Protein AF-A0AAN7P7K4-F1 (afdb_monomer_lite)

Organism: NCBI:txid1421715

Foldseek 3Di:
DDDPPDPPPPPDDPPPPPPDDPVVVVVVVVVVVVVVVVVVLLLVLLLVLLVVVQDDVVLSVLNVLQVVLVVVVVVDPDPDPPDPNSPNDDDDPVSVVSSVVSSVVSVVVVVVVVQVVCVVVVVDPPPPDPDVVVVVVVVVVVVVVVVVVVVVVVVVVVVVVVVVVVCCVPPVVVVVVVVVVVVVVVVVVVVVVVVVVVVVVVVVVVVVVVVVVVVVVVVVVVVVVVVVVVVVVVVVVVVVVVVVVVVVVVVVVVVVVVVVVVVVVVVVVVVVVVVVVVVVVD

pLDDT: mean 75.99, std 16.5, range [29.09, 96.62]

Structure (mmCIF, N/CA/C/O backbone):
data_AF-A0AAN7P7K4-F1
#
_entry.id   AF-A0AAN7P7K4-F1
#
loop_
_atom_site.group_PDB
_atom_site.id
_atom_site.type_symbol
_atom_site.label_atom_id
_atom_site.label_alt_id
_atom_site.label_comp_id
_atom_site.label_asym_id
_atom_site.label_entity_id
_atom_site.label_seq_id
_atom_site.pdbx_PDB_ins_code
_atom_site.Cartn_x
_atom_site.Cartn_y
_atom_site.Cartn_z
_atom_site.occupancy
_atom_site.B_iso_or_equiv
_atom_site.auth_seq_id
_atom_site.auth_comp_id
_atom_site.auth_asym_id
_atom_site.auth_atom_id
_atom_site.pdbx_PDB_model_num
ATOM 1 N N . MET A 1 1 ? -50.418 -30.693 51.106 1.00 35.28 1 MET A N 1
ATOM 2 C CA . MET A 1 1 ? -51.091 -30.986 49.823 1.00 35.28 1 MET A CA 1
ATOM 3 C C . MET A 1 1 ? -52.379 -30.186 49.782 1.00 35.28 1 MET A C 1
ATOM 5 O O . MET A 1 1 ? -53.359 -30.605 50.380 1.00 35.28 1 MET A O 1
ATOM 9 N N . ALA A 1 2 ? -52.340 -29.002 49.171 1.00 29.09 2 ALA A N 1
ATOM 10 C CA . ALA A 1 2 ? -53.512 -28.159 48.973 1.00 29.09 2 ALA A CA 1
ATOM 11 C C . ALA A 1 2 ? -53.952 -28.267 47.508 1.00 29.09 2 ALA A C 1
ATOM 13 O O . ALA A 1 2 ? -53.127 -28.284 46.597 1.00 29.09 2 ALA A O 1
ATOM 14 N N . SER A 1 3 ? -55.255 -28.447 47.346 1.00 29.58 3 SER A N 1
ATOM 15 C CA . SER A 1 3 ? -55.970 -28.844 46.141 1.00 29.58 3 SER A CA 1
ATOM 16 C C . SER A 1 3 ? -55.819 -27.839 44.996 1.00 29.58 3 SER A C 1
ATOM 18 O O . SER A 1 3 ? -56.177 -26.675 45.139 1.00 29.58 3 SER A O 1
ATOM 20 N N . LEU A 1 4 ? -55.382 -28.334 43.834 1.00 37.31 4 LEU A N 1
ATOM 21 C CA . LEU A 1 4 ? -55.582 -27.730 42.512 1.00 37.31 4 LEU A CA 1
ATOM 22 C C . LEU A 1 4 ? -57.089 -27.585 42.244 1.00 37.31 4 LEU A C 1
ATOM 24 O O . LEU A 1 4 ? -57.708 -28.506 41.717 1.00 37.31 4 LEU A O 1
ATOM 28 N N . LYS A 1 5 ? -57.706 -26.474 42.648 1.00 38.09 5 LYS A N 1
ATOM 29 C CA . LYS A 1 5 ? -59.073 -26.114 42.242 1.00 38.09 5 LYS A CA 1
ATOM 30 C C . LYS A 1 5 ? -59.220 -24.599 42.143 1.00 38.09 5 LYS A C 1
ATOM 32 O O . LYS A 1 5 ? -59.620 -23.976 43.116 1.00 38.09 5 LYS A O 1
ATOM 37 N N . SER A 1 6 ? -58.887 -24.072 40.964 1.00 39.06 6 SER A N 1
ATOM 38 C CA . SER A 1 6 ? -59.568 -22.960 40.270 1.00 39.06 6 SER A CA 1
ATOM 39 C C . SER A 1 6 ? -58.664 -22.414 39.156 1.00 39.06 6 SER A C 1
ATOM 41 O O . SER A 1 6 ? -58.162 -21.298 39.208 1.00 39.06 6 SER A O 1
ATOM 43 N N . LEU A 1 7 ? -58.430 -23.232 38.126 1.00 35.28 7 LEU A N 1
ATOM 44 C CA . LEU A 1 7 ? -57.797 -22.792 36.874 1.00 35.28 7 LEU A CA 1
ATOM 45 C C . LEU A 1 7 ? -58.831 -22.260 35.858 1.00 35.28 7 LEU A C 1
ATOM 47 O O . LEU A 1 7 ? -58.468 -21.952 34.730 1.00 35.28 7 LEU A O 1
ATOM 51 N N . ASP A 1 8 ? -60.095 -22.113 36.270 1.00 35.62 8 ASP A N 1
ATOM 52 C CA . ASP A 1 8 ? -61.231 -21.868 35.369 1.00 35.62 8 ASP A CA 1
ATOM 53 C C . ASP A 1 8 ? -61.709 -20.404 35.306 1.00 35.62 8 ASP A C 1
ATOM 55 O O . ASP A 1 8 ? -62.688 -20.122 34.630 1.00 35.62 8 ASP A O 1
ATOM 59 N N . ASN A 1 9 ? -61.006 -19.446 35.925 1.00 39.84 9 ASN A N 1
ATOM 60 C CA . ASN A 1 9 ? -61.327 -18.010 35.802 1.00 39.84 9 ASN A CA 1
ATOM 61 C C . ASN A 1 9 ? -60.292 -17.261 34.949 1.00 39.84 9 ASN A C 1
ATOM 63 O O . ASN A 1 9 ? -59.737 -16.244 35.358 1.00 39.84 9 ASN A O 1
ATOM 67 N N . LEU A 1 10 ? -60.015 -17.789 33.755 1.00 37.38 10 LEU A N 1
ATOM 68 C CA . LEU A 1 10 ? -59.116 -17.188 32.764 1.00 37.38 10 LEU A CA 1
ATOM 69 C C . LEU A 1 10 ? -59.901 -16.532 31.613 1.00 37.38 10 LEU A C 1
ATOM 71 O O . LEU A 1 10 ? -59.496 -16.592 30.459 1.00 37.38 10 LEU A O 1
ATOM 75 N N . GLU A 1 11 ? -61.022 -15.879 31.920 1.00 43.75 11 GLU A N 1
ATOM 76 C CA . GLU A 1 11 ? -61.762 -15.045 30.966 1.00 43.75 11 GLU A CA 1
ATOM 77 C C . GLU A 1 11 ? -61.641 -13.565 31.338 1.00 43.75 11 GLU A C 1
ATOM 79 O O . GLU A 1 11 ? -62.564 -12.966 31.872 1.00 43.75 11 GLU A O 1
ATOM 84 N N . SER A 1 12 ? -60.467 -12.989 31.057 1.00 43.28 12 SER A N 1
ATOM 85 C CA . SER A 1 12 ? -60.303 -11.612 30.552 1.00 43.28 12 SER A CA 1
ATOM 86 C C . SER A 1 12 ? -58.813 -11.267 30.397 1.00 43.28 12 SER A C 1
ATOM 88 O O . SER A 1 12 ? -58.315 -10.321 31.007 1.00 43.28 12 SER A O 1
ATOM 90 N N . PHE A 1 13 ? -58.062 -12.029 29.601 1.00 41.75 13 PHE A N 1
ATOM 91 C CA . PHE A 1 13 ? -56.787 -11.519 29.091 1.00 41.75 13 PHE A CA 1
ATOM 92 C C . PHE A 1 13 ? -57.077 -10.734 27.812 1.00 41.75 13 PHE A C 1
ATOM 94 O O . PHE A 1 13 ? -57.690 -11.262 26.883 1.00 41.75 13 PHE A O 1
ATOM 101 N N . SER A 1 14 ? -56.709 -9.449 27.790 1.00 48.28 14 SER A N 1
ATOM 102 C CA . SER A 1 14 ? -56.874 -8.615 26.601 1.00 48.28 14 SER A CA 1
ATOM 103 C C . SER A 1 14 ? -56.066 -9.203 25.430 1.00 48.28 14 SER A C 1
ATOM 105 O O . SER A 1 14 ? -54.997 -9.779 25.655 1.00 48.28 14 SER A O 1
ATOM 107 N N . PRO A 1 15 ? -56.534 -9.070 24.174 1.00 46.22 15 PRO A N 1
ATOM 108 C CA . PRO A 1 15 ? -55.899 -9.715 23.017 1.00 46.22 15 PRO A CA 1
ATOM 109 C C . PRO A 1 15 ? -54.480 -9.208 22.700 1.00 46.22 15 PRO A C 1
ATOM 111 O O . PRO A 1 15 ? -53.805 -9.787 21.853 1.00 46.22 15 PRO A O 1
ATOM 114 N N . ASP A 1 16 ? -54.015 -8.155 23.376 1.00 54.84 16 ASP A N 1
ATOM 115 C CA . ASP A 1 16 ? -52.753 -7.467 23.081 1.00 54.84 16 ASP A CA 1
ATOM 116 C C . ASP A 1 16 ? -51.509 -8.120 23.721 1.00 54.84 16 ASP A C 1
ATOM 118 O O . ASP A 1 16 ? -50.384 -7.735 23.412 1.00 54.84 16 ASP A O 1
ATOM 122 N N . LEU A 1 17 ? -51.666 -9.137 24.578 1.00 52.78 17 LEU A N 1
ATOM 123 C CA . LEU A 1 17 ? -50.548 -9.767 25.307 1.00 52.78 17 LEU A CA 1
ATOM 124 C C . LEU A 1 17 ? -49.791 -10.869 24.541 1.00 52.78 17 LEU A C 1
ATOM 126 O O . LEU A 1 17 ? -48.768 -11.349 25.023 1.00 52.78 17 LEU A O 1
ATOM 130 N N . LEU A 1 18 ? -50.247 -11.272 23.351 1.00 53.59 18 LEU A N 1
ATOM 131 C CA . LEU A 1 18 ? -49.620 -12.348 22.560 1.00 53.59 18 LEU A CA 1
ATOM 132 C C . LEU A 1 18 ? -48.374 -11.915 21.760 1.00 53.59 18 LEU A C 1
ATOM 134 O O . LEU A 1 18 ? -47.725 -12.766 21.154 1.00 53.59 18 LEU A O 1
ATOM 138 N N . GLY A 1 19 ? -48.037 -10.619 21.751 1.00 57.62 19 GLY A N 1
ATOM 139 C CA . GLY A 1 19 ? -46.876 -10.061 21.040 1.00 57.62 19 GLY A CA 1
ATOM 140 C C . GLY A 1 19 ? -45.757 -9.517 21.935 1.00 57.62 19 GLY A C 1
ATOM 141 O O . GLY A 1 19 ? -44.767 -9.011 21.411 1.00 57.62 19 GLY A O 1
ATOM 142 N N . MET A 1 20 ? -45.906 -9.592 23.260 1.00 61.69 20 MET A N 1
ATOM 143 C CA . MET A 1 20 ? -44.921 -9.069 24.208 1.00 61.69 20 MET A CA 1
ATOM 144 C C . MET A 1 20 ? -43.791 -10.084 24.462 1.00 61.69 20 MET A C 1
ATOM 146 O O . MET A 1 20 ? -44.067 -11.282 24.590 1.00 61.69 20 MET A O 1
ATOM 150 N N . PRO A 1 21 ? -42.523 -9.644 24.552 1.00 72.62 21 PRO A N 1
ATOM 151 C CA . PRO A 1 21 ? -41.414 -10.504 24.952 1.00 72.62 21 PRO A CA 1
ATOM 152 C C . PRO A 1 21 ? -41.665 -11.125 26.337 1.00 72.62 21 PRO A C 1
ATOM 154 O O . PRO A 1 21 ? -42.293 -10.527 27.213 1.00 72.62 21 PRO A O 1
ATOM 157 N N . ILE A 1 22 ? -41.180 -12.355 26.531 1.00 70.69 22 ILE A N 1
ATOM 158 C CA . ILE A 1 22 ? -41.448 -13.192 27.716 1.00 70.69 22 ILE A CA 1
ATOM 159 C C . ILE A 1 22 ? -41.040 -12.472 29.014 1.00 70.69 22 ILE A C 1
ATOM 161 O O . ILE A 1 22 ? -41.698 -12.620 30.044 1.00 70.69 22 ILE A O 1
ATOM 165 N N . GLU A 1 23 ? -39.990 -11.656 28.961 1.00 69.81 23 GLU A N 1
ATOM 166 C CA . GLU A 1 23 ? -39.501 -10.841 30.069 1.00 69.81 23 GLU A CA 1
ATOM 167 C C . GLU A 1 23 ? -40.537 -9.809 30.553 1.00 69.81 23 GLU A C 1
ATOM 169 O O . GLU A 1 23 ? -40.759 -9.697 31.760 1.00 69.81 23 GLU A O 1
ATOM 174 N N . GLU A 1 24 ? -41.235 -9.123 29.643 1.00 72.19 24 GLU A N 1
ATOM 175 C CA . GLU A 1 24 ? -42.281 -8.147 29.991 1.00 72.19 24 GLU A CA 1
ATOM 176 C C . GLU A 1 24 ? -43.518 -8.837 30.584 1.00 72.19 24 GLU A C 1
ATOM 178 O O . GLU A 1 24 ? -44.132 -8.336 31.529 1.00 72.19 24 GLU A O 1
ATOM 183 N N . LEU A 1 25 ? -43.856 -10.035 30.095 1.00 74.38 25 LEU A N 1
ATOM 184 C CA . LEU A 1 25 ? -44.943 -10.845 30.649 1.00 74.38 25 LEU A CA 1
ATOM 185 C C . LEU A 1 25 ? -44.634 -11.298 32.087 1.00 74.38 25 LEU A C 1
ATOM 187 O O . LEU A 1 25 ? -45.510 -11.274 32.954 1.00 74.38 25 LEU A O 1
ATOM 191 N N . ILE A 1 26 ? -43.381 -11.673 32.369 1.00 72.81 26 ILE A N 1
ATOM 192 C CA . ILE A 1 26 ? -42.931 -12.035 33.722 1.00 72.81 26 ILE A CA 1
ATOM 193 C C . ILE A 1 26 ? -43.022 -10.831 34.667 1.00 72.81 26 ILE A C 1
ATOM 195 O O . ILE A 1 26 ? -43.438 -10.994 35.819 1.00 72.81 26 ILE A O 1
ATOM 199 N N . GLU A 1 27 ? -42.646 -9.633 34.218 1.00 75.62 27 GLU A N 1
ATOM 200 C CA . GLU A 1 27 ? -42.791 -8.414 35.020 1.00 75.62 27 GLU A CA 1
ATOM 201 C C . GLU A 1 27 ? -44.257 -8.086 35.311 1.00 75.62 27 GLU A C 1
ATOM 203 O O . GLU A 1 27 ? -44.600 -7.780 36.457 1.00 75.62 27 GLU A O 1
ATOM 208 N N . LEU A 1 28 ? -45.139 -8.241 34.323 1.00 79.69 28 LEU A N 1
ATOM 209 C CA . LEU A 1 28 ? -46.570 -7.994 34.480 1.00 79.69 28 LEU A CA 1
ATOM 210 C C . LEU A 1 28 ? -47.213 -8.992 35.458 1.00 79.69 28 LEU A C 1
ATOM 212 O O . LEU A 1 28 ? -47.957 -8.588 36.351 1.00 79.69 28 LEU A O 1
ATOM 216 N N . ILE A 1 29 ? -46.839 -10.275 35.389 1.00 78.94 29 ILE A N 1
ATOM 217 C CA . ILE A 1 29 ? -47.276 -11.301 36.352 1.00 78.94 29 ILE A CA 1
ATOM 218 C C . ILE A 1 29 ? -46.768 -10.991 37.767 1.00 78.94 29 ILE A C 1
ATOM 220 O O . ILE A 1 29 ? -47.509 -11.149 38.740 1.00 78.94 29 ILE A O 1
ATOM 224 N N . LYS A 1 30 ? -45.516 -10.537 37.921 1.00 77.31 30 LYS A N 1
ATOM 225 C CA . LYS A 1 30 ? -44.981 -10.122 39.231 1.00 77.31 30 LYS A CA 1
ATOM 226 C C . LYS A 1 30 ? -45.751 -8.931 39.796 1.00 77.31 30 LYS A C 1
ATOM 228 O O . LYS A 1 30 ? -46.031 -8.907 40.994 1.00 77.31 30 LYS A O 1
ATOM 233 N N . LEU A 1 31 ? -46.093 -7.966 38.946 1.00 80.81 31 LEU A N 1
ATOM 234 C CA . LEU A 1 31 ? -46.841 -6.776 39.326 1.00 80.81 31 LEU A CA 1
ATOM 235 C C . LEU A 1 31 ? -48.276 -7.126 39.745 1.00 80.81 31 LEU A C 1
ATOM 237 O O . LEU A 1 31 ? -48.717 -6.682 40.803 1.00 80.81 31 LEU A O 1
ATOM 241 N N . GLU A 1 32 ? -48.974 -7.972 38.986 1.00 75.44 32 GLU A N 1
ATOM 242 C CA . GLU A 1 32 ? -50.316 -8.448 39.349 1.00 75.44 32 GLU A CA 1
ATOM 243 C C . GLU A 1 32 ? -50.306 -9.295 40.623 1.00 75.44 32 GLU A C 1
ATOM 245 O O . GLU A 1 32 ? -51.130 -9.094 41.513 1.00 75.44 32 GLU A O 1
ATOM 250 N N . ARG A 1 33 ? -49.309 -10.169 40.798 1.00 77.31 33 ARG A N 1
ATOM 251 C CA . ARG A 1 33 ? -49.144 -10.923 42.048 1.00 77.31 33 ARG A CA 1
ATOM 252 C C . ARG A 1 33 ? -48.907 -10.001 43.246 1.00 77.31 33 ARG A C 1
ATOM 254 O O . ARG A 1 33 ? -49.417 -10.267 44.332 1.00 77.31 33 ARG A O 1
ATOM 261 N N . LYS A 1 34 ? -48.147 -8.918 43.062 1.00 77.06 34 LYS A N 1
ATOM 262 C CA . LYS A 1 34 ? -47.923 -7.912 44.106 1.00 77.06 34 LYS A CA 1
ATOM 263 C C . LYS A 1 34 ? -49.224 -7.190 44.464 1.00 77.06 34 LYS A C 1
ATOM 265 O O . LYS A 1 34 ? -49.550 -7.127 45.644 1.00 77.06 34 LYS A O 1
ATOM 270 N N . LYS A 1 35 ? -49.985 -6.725 43.467 1.00 75.94 35 LYS A N 1
ATOM 271 C CA . LYS A 1 35 ? -51.300 -6.103 43.687 1.00 75.94 35 LYS A CA 1
ATOM 272 C C . LYS A 1 35 ? -52.255 -7.047 44.411 1.00 75.94 35 LYS A C 1
ATOM 274 O O . LYS A 1 35 ? -52.873 -6.646 45.387 1.00 75.94 35 LYS A O 1
ATOM 279 N N . TYR A 1 36 ? -52.344 -8.304 43.975 1.00 77.69 36 TYR A N 1
ATOM 280 C CA . TYR A 1 36 ? -53.183 -9.313 44.621 1.00 77.69 36 TYR A CA 1
ATOM 281 C C . TYR A 1 36 ? -52.831 -9.466 46.104 1.00 77.69 36 TYR A C 1
ATOM 283 O O . TYR A 1 36 ? -53.718 -9.395 46.949 1.00 77.69 36 TYR A O 1
ATOM 291 N N . ASN A 1 37 ? -51.539 -9.581 46.425 1.00 74.69 37 ASN A N 1
ATOM 292 C CA . ASN A 1 37 ? -51.079 -9.673 47.809 1.00 74.69 37 ASN A CA 1
ATOM 293 C C . ASN A 1 37 ? -51.431 -8.417 48.631 1.00 74.69 37 ASN A C 1
ATOM 295 O O . ASN A 1 37 ? -51.845 -8.527 49.784 1.00 74.69 37 ASN A O 1
ATOM 299 N N . GLU A 1 38 ? -51.286 -7.221 48.053 1.00 77.25 38 GLU A N 1
ATOM 300 C CA . GLU A 1 38 ? -51.682 -5.963 48.702 1.00 77.25 38 GLU A CA 1
ATOM 301 C C . GLU A 1 38 ? -53.190 -5.941 48.994 1.00 77.25 38 GLU A C 1
ATOM 303 O O . GLU A 1 38 ? -53.598 -5.627 50.113 1.00 77.25 38 GLU A O 1
ATOM 308 N N . TYR A 1 39 ? -54.021 -6.349 48.033 1.00 78.25 39 TYR A N 1
ATOM 309 C CA . TYR A 1 39 ? -55.469 -6.437 48.219 1.00 78.25 39 TYR A CA 1
ATOM 310 C C . TYR A 1 39 ? -55.875 -7.489 49.251 1.00 78.25 39 TYR A C 1
ATOM 312 O O . TYR A 1 39 ? -56.788 -7.228 50.032 1.00 78.25 39 TYR A O 1
ATOM 320 N N . THR A 1 40 ? -55.200 -8.642 49.311 1.00 79.00 40 THR A N 1
ATOM 321 C CA . THR A 1 40 ? -55.479 -9.657 50.339 1.00 79.00 40 THR A CA 1
ATOM 322 C C . THR A 1 40 ? -55.141 -9.155 51.736 1.00 79.00 40 THR A C 1
ATOM 324 O O . THR A 1 40 ? -55.951 -9.319 52.638 1.00 79.00 40 THR A O 1
ATOM 327 N N . ILE A 1 41 ? -54.018 -8.447 51.909 1.00 77.00 41 ILE A N 1
ATOM 328 C CA . ILE A 1 41 ? -53.645 -7.862 53.207 1.00 77.00 41 ILE A CA 1
ATOM 329 C C . ILE A 1 41 ? -54.687 -6.829 53.649 1.00 77.00 41 ILE A C 1
ATOM 331 O O . ILE A 1 41 ? -55.075 -6.794 54.814 1.00 77.00 41 ILE A O 1
ATOM 335 N N . ILE A 1 42 ? -55.167 -5.998 52.720 1.00 78.12 42 ILE A N 1
ATOM 336 C CA . ILE A 1 42 ? -56.207 -5.003 53.006 1.00 78.12 42 ILE A CA 1
ATOM 337 C C . ILE A 1 42 ? -57.548 -5.684 53.323 1.00 78.12 42 ILE A C 1
ATOM 339 O O . ILE A 1 42 ? -58.236 -5.234 54.237 1.00 78.12 42 ILE A O 1
ATOM 343 N N . LYS A 1 43 ? -57.918 -6.759 52.609 1.00 78.75 43 LYS A N 1
ATOM 344 C CA . LYS A 1 43 ? -59.127 -7.555 52.889 1.00 78.75 43 LYS A CA 1
ATOM 345 C C . LYS A 1 43 ? -59.061 -8.164 54.289 1.00 78.75 43 LYS A C 1
ATOM 347 O O . LYS A 1 43 ? -59.998 -7.984 55.062 1.00 78.75 43 LYS A O 1
ATOM 352 N N . ASP A 1 44 ? -57.955 -8.817 54.627 1.00 77.69 44 ASP A N 1
ATOM 353 C CA . ASP A 1 44 ? -57.767 -9.458 55.929 1.00 77.69 44 ASP A CA 1
ATOM 354 C C . ASP A 1 44 ? -57.791 -8.418 57.059 1.00 77.69 44 ASP A C 1
ATOM 356 O O . ASP A 1 44 ? -58.518 -8.592 58.033 1.00 77.69 44 ASP A O 1
ATOM 360 N N . ALA A 1 45 ? -57.103 -7.282 56.887 1.00 76.75 45 ALA A N 1
ATOM 361 C CA . ALA A 1 45 ? -57.123 -6.173 57.844 1.00 76.75 45 ALA A CA 1
ATOM 362 C C . ALA A 1 45 ? -58.512 -5.518 57.986 1.00 76.75 45 ALA A C 1
ATOM 364 O O . ALA A 1 45 ? -58.883 -5.032 59.055 1.00 76.75 45 ALA A O 1
ATOM 365 N N . ALA A 1 46 ? -59.304 -5.473 56.912 1.00 75.69 46 ALA A N 1
ATOM 366 C CA . ALA A 1 46 ? -60.676 -4.985 56.977 1.00 75.69 46 ALA A CA 1
ATOM 367 C C . ALA A 1 46 ? -61.574 -5.957 57.758 1.00 75.69 46 ALA A C 1
ATOM 369 O O . ALA A 1 46 ? -62.370 -5.507 58.581 1.00 75.69 46 ALA A O 1
ATOM 370 N N . LEU A 1 47 ? -61.419 -7.270 57.557 1.00 77.25 47 LEU A N 1
ATOM 371 C CA . LEU A 1 47 ? -62.163 -8.299 58.289 1.00 77.25 47 LEU A CA 1
ATOM 372 C C . LEU A 1 47 ? -61.808 -8.297 59.784 1.00 77.25 47 LEU A C 1
ATOM 374 O O . LEU A 1 47 ? -62.714 -8.227 60.617 1.00 77.25 47 LEU A O 1
ATOM 378 N N . THR A 1 48 ? -60.522 -8.232 60.143 1.00 74.94 48 THR A N 1
ATOM 379 C CA . THR A 1 48 ? -60.079 -8.134 61.549 1.00 74.94 48 THR A CA 1
ATOM 380 C C . THR A 1 48 ? -60.600 -6.871 62.239 1.00 74.94 48 THR A C 1
ATOM 382 O O . THR A 1 48 ? -60.933 -6.904 63.427 1.00 74.94 48 THR A O 1
ATOM 385 N N . CYS A 1 49 ? -60.740 -5.755 61.513 1.00 73.44 49 CYS A N 1
ATOM 386 C CA . CYS A 1 49 ? -61.361 -4.534 62.035 1.00 73.44 49 CYS A CA 1
ATOM 387 C C . CYS A 1 49 ? -62.856 -4.709 62.352 1.00 73.44 49 CYS A C 1
ATOM 389 O O . CYS A 1 49 ? -63.347 -4.079 63.294 1.00 73.44 49 CYS A O 1
ATOM 391 N N . THR A 1 50 ? -63.576 -5.551 61.599 1.00 73.31 50 THR A N 1
ATOM 392 C CA . THR A 1 50 ? -64.991 -5.857 61.882 1.00 73.31 50 THR A CA 1
ATOM 393 C C . THR A 1 50 ? -65.165 -6.771 63.096 1.00 73.31 50 THR A C 1
ATOM 395 O O . THR A 1 50 ? -66.112 -6.583 63.856 1.00 73.31 50 THR A O 1
ATOM 398 N N . GLU A 1 51 ? -64.234 -7.701 63.329 1.00 71.69 51 GLU A N 1
ATOM 399 C CA . GLU A 1 51 ? -64.275 -8.658 64.447 1.00 71.69 51 GLU A CA 1
ATOM 400 C C . GLU A 1 51 ? -63.840 -8.031 65.784 1.00 71.69 51 GLU A C 1
ATOM 402 O O . GLU A 1 51 ? -64.424 -8.309 66.832 1.00 71.69 51 GLU A O 1
ATOM 407 N N . ASN A 1 52 ? -62.860 -7.120 65.763 1.00 65.56 52 ASN A N 1
ATOM 408 C CA . ASN A 1 52 ? -62.270 -6.520 66.968 1.00 65.56 52 ASN A CA 1
ATOM 409 C C . ASN A 1 52 ? -63.020 -5.285 67.515 1.00 65.56 52 ASN A C 1
ATOM 411 O O . ASN A 1 52 ? -62.511 -4.600 68.402 1.00 65.56 52 ASN A O 1
ATOM 415 N N . SER A 1 53 ? -64.236 -4.999 67.028 1.00 61.72 53 SER A N 1
ATOM 416 C CA . SER A 1 53 ? -65.100 -3.892 67.497 1.00 61.72 53 SER A CA 1
ATOM 417 C C . SER A 1 53 ? -64.502 -2.475 67.364 1.00 61.72 53 SER A C 1
ATOM 419 O O . SER A 1 53 ? -64.927 -1.553 68.058 1.00 61.72 53 SER A O 1
ATOM 421 N N . SER A 1 54 ? -63.529 -2.273 66.467 1.00 63.28 54 SER A N 1
ATOM 422 C CA . SER A 1 54 ? -62.850 -0.977 66.258 1.00 63.28 54 SER A CA 1
ATOM 423 C C . SER A 1 54 ? -63.691 0.049 65.479 1.00 63.28 54 SER A C 1
ATOM 425 O O . SER A 1 54 ? -63.345 1.229 65.427 1.00 63.28 54 SER A O 1
ATOM 427 N N . LEU A 1 55 ? -64.782 -0.395 64.852 1.00 69.94 55 LEU A N 1
ATOM 428 C CA . LEU A 1 55 ? -65.690 0.398 64.020 1.00 69.94 55 LEU A CA 1
ATOM 429 C C . LEU A 1 55 ? -67.105 0.386 64.615 1.00 69.94 55 LEU A C 1
ATOM 431 O O . LEU A 1 55 ? -67.459 -0.509 65.385 1.00 69.94 55 LEU A O 1
ATOM 435 N N . SER A 1 56 ? -67.931 1.379 64.263 1.00 73.44 56 SER A N 1
ATOM 436 C CA . SER A 1 56 ? -69.339 1.381 64.675 1.00 73.44 56 SER A CA 1
ATOM 437 C C . SER A 1 56 ? -70.063 0.151 64.099 1.00 73.44 56 SER A C 1
ATOM 439 O O . SER A 1 56 ? -69.769 -0.262 62.974 1.00 73.44 56 SER A O 1
ATOM 441 N N . PRO A 1 57 ? -71.028 -0.440 64.828 1.00 72.56 57 PRO A N 1
ATOM 442 C CA . PRO A 1 57 ? -71.688 -1.684 64.419 1.00 72.56 57 PRO A CA 1
ATOM 443 C C . PRO A 1 57 ? -72.394 -1.573 63.056 1.00 72.56 57 PRO A C 1
ATOM 445 O O . PRO A 1 57 ? -72.452 -2.544 62.306 1.00 72.56 57 PRO A O 1
ATOM 448 N N . GLU A 1 58 ? -72.862 -0.378 62.695 1.00 71.81 58 GLU A N 1
ATOM 449 C CA . GLU A 1 58 ? -73.463 -0.070 61.389 1.00 71.81 58 GLU A CA 1
ATOM 450 C C . GLU A 1 58 ? -72.445 -0.077 60.235 1.00 71.81 58 GLU A C 1
ATOM 452 O O . GLU A 1 58 ? -72.787 -0.415 59.108 1.00 71.81 58 GLU A O 1
ATOM 457 N N . VAL A 1 59 ? -71.184 0.277 60.493 1.00 72.81 59 VAL A N 1
ATOM 458 C CA . VAL A 1 59 ? -70.117 0.265 59.481 1.00 72.81 59 VAL A CA 1
ATOM 459 C C . VAL A 1 59 ? -69.512 -1.132 59.358 1.00 72.81 59 VAL A C 1
ATOM 461 O O . VAL A 1 59 ? -69.245 -1.582 58.247 1.00 72.81 59 VAL A O 1
ATOM 464 N N . SER A 1 60 ? -69.361 -1.851 60.473 1.00 73.31 60 SER A N 1
ATOM 465 C CA . SER A 1 60 ? -68.885 -3.239 60.477 1.00 73.31 60 SER A CA 1
ATOM 466 C C . SER A 1 60 ? -69.826 -4.179 59.721 1.00 73.31 60 SER A C 1
ATOM 468 O O . SER A 1 60 ? -69.361 -4.996 58.932 1.00 73.31 60 SER A O 1
ATOM 470 N N . THR A 1 61 ? -71.140 -4.020 59.903 1.00 72.56 61 THR A N 1
ATOM 471 C CA . THR A 1 61 ? -72.158 -4.789 59.165 1.00 72.56 61 THR A CA 1
ATOM 472 C C . THR A 1 61 ? -72.128 -4.476 57.670 1.00 72.56 61 THR A C 1
ATOM 474 O O . THR A 1 61 ? -72.043 -5.401 56.875 1.00 72.56 61 THR A O 1
ATOM 477 N N . LYS A 1 62 ? -72.031 -3.199 57.267 1.00 74.75 62 LYS A N 1
ATOM 478 C CA . LYS A 1 62 ? -71.871 -2.816 55.848 1.00 74.75 62 LYS A CA 1
ATOM 479 C C . LYS A 1 62 ? -70.614 -3.396 55.187 1.00 74.75 62 LYS A C 1
ATOM 481 O O . LYS A 1 62 ? -70.642 -3.719 54.004 1.00 74.75 62 LYS A O 1
ATOM 486 N N . ILE A 1 63 ? -69.498 -3.499 55.911 1.00 73.69 63 ILE A N 1
ATOM 487 C CA . ILE A 1 63 ? -68.253 -4.095 55.393 1.00 73.69 63 ILE A CA 1
ATOM 488 C C . ILE A 1 63 ? -68.397 -5.614 55.253 1.00 73.69 63 ILE A C 1
ATOM 490 O O . ILE A 1 63 ? -67.979 -6.172 54.241 1.00 73.69 63 ILE A O 1
ATOM 494 N N . GLN A 1 64 ? -69.017 -6.281 56.230 1.00 72.56 64 GLN A N 1
ATOM 495 C CA . GLN A 1 64 ? -69.318 -7.712 56.142 1.00 72.56 64 GLN A CA 1
ATOM 496 C C . GLN A 1 64 ? -70.293 -8.006 54.996 1.00 72.56 64 GLN A C 1
ATOM 498 O O . GLN A 1 64 ? -70.031 -8.902 54.200 1.00 72.56 64 GLN A O 1
ATOM 503 N N . ASP A 1 65 ? -71.338 -7.196 54.826 1.00 71.44 65 ASP A N 1
ATOM 504 C CA . ASP A 1 65 ? -72.288 -7.302 53.714 1.00 71.44 65 ASP A CA 1
ATOM 505 C C . ASP A 1 65 ? -71.606 -7.075 52.349 1.00 71.44 65 ASP A C 1
ATOM 507 O O . ASP A 1 65 ? -71.932 -7.745 51.367 1.00 71.44 65 ASP A O 1
ATOM 511 N N . LEU A 1 66 ? -70.605 -6.188 52.267 1.00 72.50 66 LEU A N 1
ATOM 512 C CA . LEU A 1 66 ? -69.787 -5.983 51.061 1.00 72.50 66 LEU A CA 1
ATOM 513 C C . LEU A 1 66 ? -68.936 -7.224 50.714 1.00 72.50 66 LEU A C 1
ATOM 515 O O . LEU A 1 66 ? -68.832 -7.611 49.550 1.00 72.50 66 LEU A O 1
ATOM 519 N N . PHE A 1 67 ? -68.330 -7.880 51.705 1.00 70.38 67 PHE A N 1
ATOM 520 C CA . PHE A 1 67 ? -67.558 -9.102 51.455 1.00 70.38 67 PHE A CA 1
ATOM 521 C C . PHE A 1 67 ? -68.456 -10.309 51.154 1.00 70.38 67 PHE A C 1
ATOM 523 O O . PHE A 1 67 ? -68.156 -11.084 50.250 1.00 70.38 67 PHE A O 1
ATOM 530 N N . MET A 1 68 ? -69.602 -10.426 51.825 1.00 66.88 68 MET A N 1
ATOM 531 C CA . MET A 1 68 ? -70.575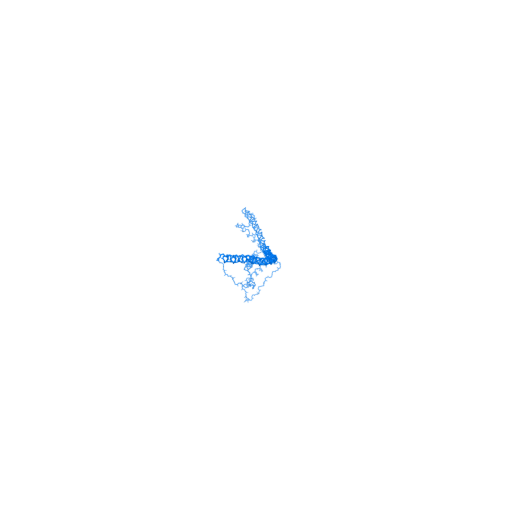 -11.492 51.570 1.00 66.88 68 MET A CA 1
ATOM 532 C C . MET A 1 68 ? -71.260 -11.344 50.205 1.00 66.88 68 MET A C 1
ATOM 534 O O . MET A 1 68 ? -71.514 -12.343 49.538 1.00 66.88 68 MET A O 1
ATOM 538 N N . SER A 1 69 ? -71.530 -10.112 49.759 1.00 63.31 69 SER A N 1
ATOM 539 C CA . SER A 1 69 ? -72.095 -9.842 48.427 1.00 63.31 69 SER A CA 1
ATOM 540 C C . SER A 1 69 ? -71.126 -10.193 47.296 1.00 63.31 69 SER A C 1
ATOM 542 O O . SER A 1 69 ? -71.535 -10.800 46.310 1.00 63.31 69 SER A O 1
ATOM 544 N N . THR A 1 70 ? -69.831 -9.918 47.472 1.00 58.38 70 THR A N 1
ATOM 545 C CA . THR A 1 70 ? -68.789 -10.277 46.491 1.00 58.38 70 THR A CA 1
ATOM 546 C C . THR A 1 70 ? -68.461 -11.778 46.464 1.00 58.38 70 THR A C 1
ATOM 548 O O . THR A 1 70 ? -68.072 -12.300 45.420 1.00 58.38 70 THR A O 1
ATOM 551 N N . GLU A 1 71 ? -68.661 -12.507 47.568 1.00 55.00 71 GLU A N 1
ATOM 552 C CA . GLU A 1 71 ? -68.564 -13.976 47.600 1.00 55.00 71 GLU A CA 1
ATOM 553 C C . GLU A 1 71 ? -69.806 -14.665 47.004 1.00 55.00 71 GLU A C 1
ATOM 555 O O . GLU A 1 71 ? -69.678 -15.726 46.388 1.00 55.00 71 GLU A O 1
ATOM 560 N N . LEU A 1 72 ? -70.990 -14.041 47.100 1.00 49.75 72 LEU A N 1
ATOM 561 C CA . LEU A 1 72 ? -72.214 -14.517 46.445 1.00 49.75 72 LEU A CA 1
ATOM 562 C C . LEU A 1 72 ? -72.227 -14.272 44.929 1.00 49.75 72 LEU A C 1
ATOM 564 O O . LEU A 1 72 ? -72.743 -15.120 44.202 1.00 49.75 72 LEU A O 1
ATOM 568 N N . ASP A 1 73 ? -71.645 -13.175 44.434 1.00 46.75 73 ASP A N 1
ATOM 569 C CA . ASP A 1 73 ? -71.568 -12.890 42.989 1.00 46.75 73 ASP A CA 1
ATOM 570 C C . ASP A 1 73 ? -70.747 -13.946 42.224 1.00 46.75 73 ASP A C 1
ATOM 572 O O . ASP A 1 73 ? -71.066 -14.275 41.083 1.00 46.75 73 ASP A O 1
ATOM 576 N N . ASN A 1 74 ? -69.772 -14.593 42.875 1.00 44.34 74 ASN A N 1
ATOM 577 C CA . ASN A 1 74 ? -69.054 -15.740 42.301 1.00 44.34 74 ASN A CA 1
ATOM 578 C C . ASN A 1 74 ? -69.868 -17.053 42.309 1.00 44.34 74 ASN A C 1
ATOM 580 O O . ASN A 1 74 ? -69.474 -18.021 41.658 1.00 44.34 74 ASN A O 1
ATOM 584 N N . ALA A 1 75 ? -70.995 -17.103 43.027 1.00 44.78 75 ALA A N 1
ATOM 585 C CA . ALA A 1 75 ? -71.892 -18.260 43.110 1.00 44.78 75 ALA A CA 1
ATOM 586 C C . ALA A 1 75 ? -73.258 -18.036 42.425 1.00 44.78 75 ALA A C 1
ATOM 588 O O . ALA A 1 75 ? -74.077 -18.954 42.384 1.00 44.78 75 ALA A O 1
ATOM 589 N N . SER A 1 76 ? -73.526 -16.849 41.871 1.00 40.12 76 SER A N 1
ATOM 590 C CA . SER A 1 76 ? -74.855 -16.476 41.378 1.00 40.12 76 SER A CA 1
ATOM 591 C C . SER A 1 76 ? -74.789 -15.667 40.073 1.00 40.12 76 SER A C 1
ATOM 593 O O . SER A 1 76 ? -75.189 -14.509 39.991 1.00 40.12 76 SER A O 1
ATOM 595 N N . ASN A 1 77 ? -74.447 -16.351 38.981 1.00 43.88 77 ASN A N 1
ATOM 596 C CA . ASN A 1 77 ? -75.114 -16.085 37.704 1.00 43.88 77 ASN A CA 1
ATOM 597 C C . ASN A 1 77 ? -76.503 -16.744 37.746 1.00 43.88 77 ASN A C 1
ATOM 599 O O . ASN A 1 77 ? -76.730 -17.786 37.133 1.00 43.88 77 ASN A O 1
ATOM 603 N N . GLY A 1 78 ? -77.434 -16.196 38.531 1.00 42.25 78 GLY A N 1
ATOM 604 C CA . GLY A 1 78 ? -78.763 -16.793 38.634 1.00 42.25 78 GLY A CA 1
ATOM 605 C C . GLY A 1 78 ? -79.694 -16.123 39.629 1.00 42.25 78 GLY A C 1
ATOM 606 O O . GLY A 1 78 ? -79.881 -16.607 40.741 1.00 42.25 78 GLY A O 1
ATOM 607 N N . ALA A 1 79 ? -80.394 -15.083 39.182 1.00 48.25 79 ALA A N 1
ATOM 608 C CA . ALA A 1 79 ? -81.670 -14.692 39.767 1.00 48.25 79 ALA A CA 1
ATOM 609 C C . ALA A 1 79 ? -82.693 -15.835 39.580 1.00 48.25 79 ALA A C 1
ATOM 611 O O . ALA A 1 79 ? -83.450 -15.841 38.614 1.00 48.25 79 ALA A O 1
ATOM 612 N N . LEU A 1 80 ? -82.696 -16.835 40.471 1.00 47.41 80 LEU A N 1
ATOM 613 C CA . LEU A 1 80 ? -83.638 -17.966 40.414 1.00 47.41 80 LEU A CA 1
ATOM 614 C C . LEU A 1 80 ? -84.582 -18.052 41.629 1.00 47.41 80 LEU A C 1
ATOM 616 O O . LEU A 1 80 ? -85.474 -18.892 41.642 1.00 47.41 80 LEU A O 1
ATOM 620 N N . LEU A 1 81 ? -84.448 -17.177 42.636 1.00 49.03 81 LEU A N 1
ATOM 621 C CA . LEU A 1 81 ? -85.278 -17.236 43.857 1.00 49.03 81 LEU A CA 1
ATOM 622 C C . LEU A 1 81 ? -85.891 -15.899 44.313 1.00 49.03 81 LEU A C 1
ATOM 624 O O . LEU A 1 81 ? -86.318 -15.786 45.456 1.00 49.03 81 LEU A O 1
ATOM 628 N N . GLY A 1 82 ? -85.982 -14.886 43.442 1.00 45.75 82 GLY A N 1
ATOM 629 C CA . GLY A 1 82 ? -86.703 -13.641 43.768 1.00 45.75 82 GLY A CA 1
ATOM 630 C C . GLY A 1 82 ? -86.124 -12.848 44.949 1.00 45.75 82 GLY A C 1
ATOM 631 O O . GLY A 1 82 ? -86.828 -12.032 45.539 1.00 45.75 82 GLY A O 1
ATOM 632 N N . LEU A 1 83 ? -84.856 -13.083 45.298 1.00 50.34 83 LEU A N 1
ATOM 633 C CA . LEU A 1 83 ? -84.135 -12.259 46.261 1.00 50.34 83 LEU A CA 1
ATOM 634 C C . LEU A 1 83 ? -83.820 -10.901 45.607 1.00 50.34 83 LEU A C 1
ATOM 636 O O . LEU A 1 83 ? -83.409 -10.882 44.442 1.00 50.34 83 LEU A O 1
ATOM 640 N N . PRO A 1 84 ? -84.046 -9.770 46.302 1.00 47.94 84 PRO A N 1
ATOM 641 C CA . PRO A 1 84 ? -83.728 -8.451 45.766 1.00 47.94 84 PRO A CA 1
ATOM 642 C C . PRO A 1 84 ? -82.230 -8.366 45.427 1.00 47.94 84 PRO A C 1
ATOM 644 O O . PRO A 1 84 ? -81.428 -8.996 46.123 1.00 47.94 84 PRO A O 1
ATOM 647 N N . PRO A 1 85 ? -81.839 -7.616 44.373 1.00 50.78 85 PRO A N 1
ATOM 648 C CA . PRO A 1 85 ? -80.433 -7.426 44.034 1.00 50.78 85 PRO A CA 1
ATOM 649 C C . PRO A 1 85 ? -79.710 -6.913 45.274 1.00 50.78 85 PRO A C 1
ATOM 651 O O . PRO A 1 85 ? -80.175 -5.960 45.905 1.00 50.78 85 PRO A O 1
ATOM 654 N N . VAL A 1 86 ? -78.620 -7.582 45.650 1.00 56.03 86 VAL A N 1
ATOM 655 C CA . VAL A 1 86 ? -77.837 -7.202 46.823 1.00 56.03 86 VAL A CA 1
ATOM 656 C C . VAL A 1 86 ? -77.349 -5.777 46.584 1.00 56.03 86 VAL A C 1
ATOM 658 O O . VAL A 1 86 ? -76.541 -5.525 45.693 1.00 56.03 86 VAL A O 1
ATOM 661 N N . SER A 1 87 ? -77.928 -4.813 47.302 1.00 56.78 87 SER A N 1
ATOM 662 C CA . SER A 1 87 ? -77.558 -3.412 47.151 1.00 56.78 87 SER A CA 1
ATOM 663 C C . SER A 1 87 ? -76.124 -3.265 47.632 1.00 56.78 87 SER A C 1
ATOM 665 O O . SER A 1 87 ? -75.858 -3.501 48.811 1.00 56.78 87 SER A O 1
ATOM 667 N N . ILE A 1 88 ? -75.215 -2.886 46.733 1.00 61.38 88 ILE A N 1
ATOM 668 C CA . ILE A 1 88 ? -73.833 -2.569 47.095 1.00 61.38 88 ILE A CA 1
ATOM 669 C C . ILE A 1 88 ? -73.892 -1.506 48.204 1.00 61.38 88 ILE A C 1
ATOM 671 O O . ILE A 1 88 ? -74.474 -0.441 47.974 1.00 61.38 88 ILE A O 1
ATOM 675 N N . PRO A 1 89 ? -73.346 -1.772 49.404 1.00 66.19 89 PRO A N 1
ATOM 676 C CA . PRO A 1 89 ? -73.399 -0.820 50.502 1.00 66.19 89 PRO A CA 1
ATOM 677 C C . PRO A 1 89 ? -72.712 0.492 50.107 1.00 66.19 89 PRO A C 1
ATOM 679 O O . PRO A 1 89 ? -71.507 0.530 49.845 1.00 66.19 89 PRO A O 1
ATOM 682 N N . GLU A 1 90 ? -73.468 1.589 50.057 1.00 70.69 90 GLU A N 1
ATOM 683 C CA . GLU A 1 90 ? -72.895 2.912 49.820 1.00 70.69 90 GLU A CA 1
ATOM 684 C C . GLU A 1 90 ? -72.298 3.464 51.119 1.00 70.69 90 GLU A C 1
ATOM 686 O O . GLU A 1 90 ? -72.997 3.731 52.100 1.00 70.69 90 GLU A O 1
ATOM 691 N N . PHE A 1 91 ? -70.978 3.647 51.118 1.00 75.19 91 PHE A N 1
ATOM 692 C CA . PHE A 1 91 ? -70.264 4.307 52.208 1.00 75.19 91 PHE A CA 1
ATOM 693 C C . PHE A 1 91 ? -70.210 5.817 51.976 1.00 75.19 91 PHE A C 1
ATOM 695 O O . PHE A 1 91 ? -69.743 6.296 50.934 1.00 75.19 91 PHE A O 1
ATOM 702 N N . THR A 1 92 ? -70.610 6.581 52.986 1.00 82.06 92 THR A N 1
ATOM 703 C CA . THR A 1 92 ? -70.424 8.032 53.037 1.00 82.06 92 THR A CA 1
ATOM 704 C C . THR A 1 92 ? -68.938 8.397 53.130 1.00 82.06 92 THR A C 1
ATOM 706 O O . THR A 1 92 ? -68.083 7.592 53.502 1.00 82.06 92 THR A O 1
ATOM 709 N N . TYR A 1 93 ? -68.599 9.648 52.805 1.00 77.94 93 TYR A N 1
ATOM 710 C CA . TYR A 1 93 ? -67.216 10.138 52.862 1.00 77.94 93 TYR A CA 1
ATOM 711 C C . TYR A 1 93 ? -66.587 9.995 54.261 1.00 77.94 93 TYR A C 1
ATOM 713 O O . TYR A 1 93 ? -65.415 9.643 54.382 1.00 77.94 93 TYR A O 1
ATOM 721 N N . GLN A 1 94 ? -67.373 10.217 55.319 1.00 79.31 94 GLN A N 1
ATOM 722 C CA . GLN A 1 94 ? -66.912 10.078 56.702 1.00 79.31 94 GLN A CA 1
ATOM 723 C C . GLN A 1 94 ? -66.665 8.610 57.074 1.00 79.31 94 GLN A C 1
ATOM 725 O O . GLN A 1 94 ? -65.622 8.303 57.646 1.00 79.31 94 GLN A O 1
ATOM 730 N N . GLU A 1 95 ? -67.556 7.696 56.679 1.00 75.25 95 GLU A N 1
ATOM 731 C CA . GLU A 1 95 ? -67.363 6.252 56.878 1.00 75.25 95 GLU A CA 1
ATOM 732 C C . GLU A 1 95 ? -66.106 5.757 56.147 1.00 75.25 95 GLU A C 1
ATOM 734 O O . GLU A 1 95 ? -65.299 5.043 56.734 1.00 75.25 95 GLU A O 1
ATOM 739 N N . LYS A 1 96 ? -65.855 6.215 54.912 1.00 78.25 96 LYS A N 1
ATOM 740 C CA . LYS A 1 96 ? -64.632 5.873 54.159 1.00 78.25 96 LYS A CA 1
ATOM 741 C C . LYS A 1 96 ? -63.348 6.306 54.874 1.00 78.25 96 LYS A C 1
ATOM 743 O O . LYS A 1 96 ? -62.364 5.567 54.862 1.00 78.25 96 LYS A O 1
ATOM 748 N N . ILE A 1 97 ? -63.343 7.482 55.506 1.00 80.62 97 ILE A N 1
ATOM 749 C CA . ILE A 1 97 ? -62.192 7.961 56.290 1.00 80.62 97 ILE A CA 1
ATOM 750 C C . ILE A 1 97 ? -61.999 7.114 57.549 1.00 80.62 97 ILE A C 1
ATOM 752 O O . ILE A 1 97 ? -60.868 6.744 57.862 1.00 80.62 97 ILE A O 1
ATOM 756 N N . LEU A 1 98 ? -63.084 6.788 58.256 1.00 79.19 98 LEU A N 1
ATOM 757 C CA . LEU A 1 98 ? -63.024 5.958 59.460 1.00 79.19 98 LEU A CA 1
ATOM 758 C C . LEU A 1 98 ? -62.482 4.560 59.152 1.00 79.19 98 LEU A C 1
ATOM 760 O O . LEU A 1 98 ? -61.594 4.089 59.856 1.00 79.19 98 LEU A O 1
ATOM 764 N N . ILE A 1 99 ? -62.940 3.947 58.059 1.00 79.12 99 ILE A N 1
ATOM 765 C CA . ILE A 1 99 ? -62.457 2.644 57.588 1.00 79.12 99 ILE A CA 1
ATOM 766 C C . ILE A 1 99 ? -60.971 2.713 57.240 1.00 79.12 99 ILE A C 1
ATOM 768 O O . ILE A 1 99 ? -60.190 1.886 57.702 1.00 79.12 99 ILE A O 1
ATOM 772 N N . LYS A 1 100 ? -60.556 3.729 56.473 1.00 81.75 100 LYS A N 1
ATOM 773 C CA . LYS A 1 100 ? -59.149 3.919 56.104 1.00 81.75 100 LYS A CA 1
ATOM 774 C C . LYS A 1 100 ? -58.253 4.042 57.336 1.00 81.75 100 LYS A C 1
ATOM 776 O O . LYS A 1 100 ? -57.208 3.400 57.392 1.00 81.75 100 LYS A O 1
ATOM 781 N N . ASN A 1 101 ? -58.662 4.846 58.315 1.00 80.62 101 ASN A N 1
ATOM 782 C CA . ASN A 1 101 ? -57.895 5.042 59.540 1.00 80.62 101 ASN A CA 1
ATOM 783 C C . ASN A 1 101 ? -57.852 3.763 60.384 1.00 80.62 101 ASN A C 1
ATOM 785 O O . ASN A 1 101 ? -56.781 3.413 60.868 1.00 80.62 101 ASN A O 1
ATOM 789 N N . ALA A 1 102 ? -58.971 3.043 60.510 1.00 78.88 102 ALA A N 1
ATOM 790 C CA . ALA A 1 102 ? -59.039 1.783 61.248 1.00 78.88 102 ALA A CA 1
ATOM 791 C C . ALA A 1 102 ? -58.126 0.711 60.631 1.00 78.88 102 ALA A C 1
ATOM 793 O O . ALA A 1 102 ? -57.278 0.156 61.330 1.00 78.88 102 ALA A O 1
ATOM 794 N N . ILE A 1 103 ? -58.212 0.505 59.312 1.00 80.62 103 ILE A N 1
ATOM 795 C CA . ILE A 1 103 ? -57.348 -0.428 58.574 1.00 80.62 103 ILE A CA 1
ATOM 796 C C . ILE A 1 103 ? -55.880 -0.026 58.723 1.00 80.62 103 ILE A C 1
ATOM 798 O O . ILE A 1 103 ? -55.032 -0.868 59.002 1.00 80.62 103 ILE A O 1
ATOM 802 N N . GLN A 1 104 ? -55.562 1.264 58.588 1.00 80.75 104 GLN A N 1
ATOM 803 C CA . GLN A 1 104 ? -54.191 1.743 58.745 1.00 80.75 104 GLN A CA 1
ATOM 804 C C . GLN A 1 104 ? -53.660 1.479 60.159 1.00 80.75 104 GLN A C 1
ATOM 806 O O . GLN A 1 104 ? -52.531 1.013 60.301 1.00 80.75 104 GLN A O 1
ATOM 811 N N . THR A 1 105 ? -54.466 1.721 61.197 1.00 80.62 105 THR A N 1
ATOM 812 C CA . THR A 1 105 ? -54.066 1.429 62.578 1.00 80.62 105 THR A CA 1
ATOM 813 C C . THR A 1 105 ? -53.882 -0.065 62.829 1.00 80.62 105 THR A C 1
ATOM 815 O O . THR A 1 105 ? -52.906 -0.444 63.477 1.00 80.62 105 THR A O 1
ATOM 818 N N . ASP A 1 106 ? -54.750 -0.920 62.282 1.00 79.44 106 ASP A N 1
ATOM 819 C CA . ASP A 1 106 ? -54.648 -2.370 62.463 1.00 79.44 106 ASP A CA 1
ATOM 820 C C . ASP A 1 106 ? -53.436 -2.944 61.726 1.00 79.44 106 ASP A C 1
ATOM 822 O O . ASP A 1 106 ? -52.666 -3.693 62.316 1.00 79.44 106 ASP A O 1
ATOM 826 N N . ILE A 1 107 ? -53.169 -2.491 60.496 1.00 78.44 107 ILE A N 1
ATOM 827 C CA . ILE A 1 107 ? -51.947 -2.850 59.764 1.00 78.44 107 ILE A CA 1
ATOM 828 C C . ILE A 1 107 ? -50.714 -2.428 60.563 1.00 78.44 107 ILE A C 1
ATOM 830 O O . ILE A 1 107 ? -49.819 -3.242 60.761 1.00 78.44 107 ILE A O 1
ATOM 834 N N . THR A 1 108 ? -50.660 -1.197 61.086 1.00 79.00 108 THR A N 1
ATOM 835 C CA . THR A 1 108 ? -49.497 -0.764 61.882 1.00 79.00 108 THR A CA 1
ATOM 836 C C . THR A 1 108 ? -49.318 -1.577 63.161 1.00 79.00 108 THR A C 1
ATOM 838 O O . THR A 1 108 ? -48.186 -1.868 63.536 1.00 79.00 108 THR A O 1
ATOM 841 N N . LYS A 1 109 ? -50.418 -1.991 63.801 1.00 79.56 109 LYS A N 1
ATOM 842 C CA . LYS A 1 109 ? -50.406 -2.798 65.024 1.00 79.56 109 LYS A CA 1
ATOM 843 C C . LYS A 1 109 ? -50.040 -4.258 64.752 1.00 79.56 109 LYS A C 1
ATOM 845 O O . LYS A 1 109 ? -49.335 -4.870 65.543 1.00 79.56 109 LYS A O 1
ATOM 850 N N . ASN A 1 110 ? -50.494 -4.821 63.638 1.00 76.56 110 ASN A N 1
ATOM 851 C CA . ASN A 1 110 ? -50.120 -6.166 63.215 1.00 76.56 110 ASN A CA 1
ATOM 852 C C . ASN A 1 110 ? -48.671 -6.191 62.733 1.00 76.56 110 ASN A C 1
ATOM 854 O O . ASN A 1 110 ? -47.949 -7.116 63.071 1.00 76.56 110 ASN A O 1
ATOM 858 N N . CYS A 1 111 ? -48.198 -5.147 62.049 1.00 74.81 111 CYS A N 1
ATOM 859 C CA . CYS A 1 111 ? -46.780 -4.987 61.746 1.00 74.81 111 CYS A CA 1
ATOM 860 C C . CYS A 1 111 ? -45.939 -4.872 63.019 1.00 74.81 111 CYS A C 1
ATOM 862 O O . CYS A 1 111 ? -44.902 -5.516 63.095 1.00 74.81 111 CYS A O 1
ATOM 864 N N . SER A 1 112 ? -46.369 -4.096 64.023 1.00 75.38 112 SER A N 1
ATOM 865 C CA . SER A 1 112 ? -45.622 -3.993 65.282 1.00 75.38 112 SER A CA 1
ATOM 866 C C . SER A 1 112 ? -45.615 -5.313 66.052 1.00 75.38 112 SER A C 1
ATOM 868 O O . SER A 1 112 ? -44.565 -5.704 66.537 1.00 75.38 112 SER A O 1
ATOM 870 N N . LYS A 1 113 ? -46.739 -6.037 66.098 1.00 77.25 113 LYS A N 1
ATOM 871 C CA . LYS A 1 113 ? -46.811 -7.372 66.710 1.00 77.25 113 LYS A CA 1
ATOM 872 C C . LYS A 1 113 ? -45.972 -8.404 65.970 1.00 77.25 113 LYS A C 1
ATOM 874 O O . LYS A 1 113 ? -45.260 -9.156 66.607 1.00 77.25 113 LYS A O 1
ATOM 879 N N . LEU A 1 114 ? -46.021 -8.422 64.639 1.00 73.00 114 LEU A N 1
ATOM 880 C CA . LEU A 1 114 ? -45.182 -9.309 63.836 1.00 73.00 114 LEU A CA 1
ATOM 881 C C . LEU A 1 114 ? -43.703 -8.981 64.026 1.00 73.00 114 LEU A C 1
ATOM 883 O O . LEU A 1 114 ? -42.903 -9.901 64.061 1.00 73.00 114 LEU A O 1
ATOM 887 N N . LEU A 1 115 ? -43.336 -7.702 64.167 1.00 68.38 115 LEU A N 1
ATOM 888 C CA . LEU A 1 115 ? -41.972 -7.291 64.509 1.00 68.38 115 LEU A CA 1
ATOM 889 C C . LEU A 1 115 ? -41.575 -7.752 65.918 1.00 68.38 115 LEU A C 1
ATOM 891 O O . LEU A 1 115 ? -40.467 -8.247 66.085 1.00 68.38 115 LEU A O 1
ATOM 895 N N . GLU A 1 116 ? -42.471 -7.643 66.901 1.00 72.31 116 GLU A N 1
ATOM 896 C CA . GLU A 1 116 ? -42.260 -8.148 68.266 1.00 72.31 116 GLU A CA 1
ATOM 897 C C . GLU A 1 116 ? -42.125 -9.684 68.292 1.00 72.31 116 GLU A C 1
ATOM 899 O O . GLU A 1 116 ? -41.198 -10.203 68.905 1.00 72.31 116 GLU A O 1
ATOM 904 N N . GLU A 1 117 ? -42.970 -10.418 67.564 1.00 70.81 117 GLU A N 1
ATOM 905 C CA . GLU A 1 117 ? -42.890 -11.879 67.413 1.00 70.81 117 GLU A CA 1
ATOM 906 C C . GLU A 1 117 ? -41.612 -12.309 66.667 1.00 70.81 117 GLU A C 1
ATOM 908 O O . GLU A 1 117 ? -41.002 -13.323 67.009 1.00 70.81 117 GLU A O 1
ATOM 913 N N . LEU A 1 118 ? -41.163 -11.533 65.672 1.00 60.62 118 LEU A N 1
ATOM 914 C CA . LEU A 1 118 ? -39.892 -11.768 64.975 1.00 60.62 118 LEU A CA 1
ATOM 915 C C . LEU A 1 118 ? -38.685 -11.540 65.898 1.00 60.62 118 LEU A C 1
ATOM 917 O O . LEU A 1 118 ? -37.712 -12.295 65.835 1.00 60.62 118 LEU A O 1
ATOM 921 N N . ASP A 1 119 ? -38.765 -10.520 66.757 1.00 60.56 119 ASP A N 1
ATOM 922 C CA . ASP A 1 119 ? -37.763 -10.218 67.779 1.00 60.56 119 ASP A CA 1
ATOM 923 C C . ASP A 1 119 ? -37.723 -11.301 68.875 1.00 60.56 119 ASP A C 1
ATOM 925 O O . ASP A 1 119 ? -36.639 -11.646 69.346 1.00 60.56 119 ASP A O 1
ATOM 929 N N . GLU A 1 120 ? -38.866 -11.890 69.249 1.00 66.88 120 GLU A N 1
ATOM 930 C CA . GLU A 1 120 ? -38.943 -13.032 70.177 1.00 66.88 120 GLU A CA 1
ATOM 931 C C . GLU A 1 120 ? -38.390 -14.336 69.575 1.00 66.88 120 GLU A C 1
ATOM 933 O O . GLU A 1 120 ? -37.846 -15.174 70.298 1.00 66.88 120 GLU A O 1
ATOM 938 N N . LEU A 1 121 ? -38.485 -14.504 68.253 1.00 64.69 121 LEU A N 1
ATOM 939 C CA . LEU A 1 121 ? -37.950 -15.654 67.515 1.00 64.69 121 LEU A CA 1
ATOM 940 C C . LEU A 1 121 ? -36.440 -15.553 67.217 1.00 64.69 121 LEU A C 1
ATOM 942 O O . LEU A 1 121 ? -35.882 -16.482 66.633 1.00 64.69 121 LEU A O 1
ATOM 946 N N . ASP A 1 122 ? -35.776 -14.454 67.599 1.00 57.09 122 ASP A N 1
ATOM 947 C CA . ASP A 1 122 ? -34.366 -14.141 67.283 1.00 57.09 122 ASP A CA 1
ATOM 948 C C . ASP A 1 122 ? -34.062 -14.187 65.762 1.00 57.09 122 ASP A C 1
ATOM 950 O O . ASP A 1 122 ? -32.911 -14.270 65.323 1.00 57.09 122 ASP A O 1
ATOM 954 N N . ILE A 1 123 ? -35.108 -14.095 64.926 1.00 55.25 123 ILE A N 1
ATOM 955 C CA . ILE A 1 123 ? -35.024 -13.952 63.468 1.00 55.25 123 ILE A CA 1
ATOM 956 C C . ILE A 1 123 ? -34.937 -12.446 63.210 1.00 55.25 123 ILE A C 1
ATOM 958 O O . ILE A 1 123 ? -35.904 -11.780 62.861 1.00 55.25 123 ILE A O 1
ATOM 962 N N . GLY A 1 124 ? -33.763 -11.895 63.512 1.00 51.28 124 GLY A N 1
ATOM 963 C CA . GLY A 1 124 ? -33.546 -10.470 63.722 1.00 51.28 124 GLY A CA 1
ATOM 964 C C . GLY A 1 124 ? -34.160 -9.524 62.684 1.00 51.28 124 GLY A C 1
ATOM 965 O O . GLY A 1 124 ? -33.760 -9.494 61.521 1.00 51.28 124 GLY A O 1
ATOM 966 N N . TYR A 1 125 ? -35.014 -8.627 63.179 1.00 46.88 125 TYR A N 1
ATOM 967 C CA . TYR A 1 125 ? -35.137 -7.261 62.665 1.00 46.88 125 TYR A CA 1
ATOM 968 C C . TYR A 1 125 ? -34.722 -6.248 63.741 1.00 46.88 125 TYR A C 1
ATOM 970 O O . TYR A 1 125 ? -35.265 -5.153 63.873 1.00 46.88 125 TYR A O 1
ATOM 978 N N . ASN A 1 126 ? -33.702 -6.604 64.522 1.00 47.62 126 ASN A N 1
ATOM 979 C CA . ASN A 1 126 ? -33.154 -5.733 65.544 1.00 47.62 126 ASN A CA 1
ATOM 980 C C . ASN A 1 126 ? -32.201 -4.714 64.902 1.00 47.62 126 ASN A C 1
ATOM 982 O O . ASN A 1 126 ? -30.988 -4.909 64.853 1.00 47.62 126 ASN A O 1
ATOM 986 N N . ALA A 1 127 ? -32.737 -3.564 64.487 1.00 51.16 127 ALA A N 1
ATOM 987 C CA . ALA A 1 127 ? -31.958 -2.396 64.049 1.00 51.16 127 ALA A CA 1
ATOM 988 C C . ALA A 1 127 ? -30.953 -1.875 65.110 1.00 51.16 127 ALA A C 1
ATOM 990 O O . ALA A 1 127 ? -30.194 -0.945 64.847 1.00 51.16 127 ALA A O 1
ATOM 991 N N . LYS A 1 128 ? -30.952 -2.450 66.322 1.00 49.78 128 LYS A N 1
ATOM 992 C CA . LYS A 1 128 ? -30.088 -2.080 67.453 1.00 49.78 128 LYS A CA 1
ATOM 993 C C . LYS A 1 128 ? -29.027 -3.116 67.828 1.00 49.78 128 LYS A C 1
ATOM 995 O O . LYS A 1 128 ? -28.253 -2.850 68.743 1.00 49.78 128 LYS A O 1
ATOM 1000 N N . LYS A 1 129 ? -28.942 -4.256 67.140 1.00 48.44 129 LYS A N 1
ATOM 1001 C CA . LYS A 1 129 ? -27.825 -5.199 67.303 1.00 48.44 129 LYS A CA 1
ATOM 1002 C C . LYS A 1 129 ? -27.188 -5.488 65.949 1.00 48.44 129 LYS A C 1
ATOM 1004 O O . LYS A 1 129 ? -27.286 -6.595 65.441 1.00 48.44 129 LYS A O 1
ATOM 1009 N N . PHE A 1 130 ? -26.506 -4.481 65.406 1.00 49.38 130 PHE A N 1
ATOM 1010 C CA . PHE A 1 130 ? -25.350 -4.735 64.549 1.00 49.38 130 PHE A CA 1
ATOM 1011 C C . PHE A 1 130 ? -24.358 -5.544 65.393 1.00 49.38 130 PHE A C 1
ATOM 1013 O O . PHE A 1 130 ? -23.775 -5.013 66.340 1.00 49.38 130 PHE A O 1
ATOM 1020 N N . LYS A 1 131 ? -24.252 -6.848 65.135 1.00 54.09 131 LYS A N 1
ATOM 1021 C CA . LYS A 1 131 ? -23.145 -7.651 65.663 1.00 54.09 131 LYS A CA 1
ATOM 1022 C C . LYS A 1 131 ? -21.880 -7.196 64.929 1.00 54.09 131 LYS A C 1
ATOM 1024 O O . LYS A 1 131 ? -21.962 -6.831 63.764 1.00 54.09 131 LYS A O 1
ATOM 1029 N N . GLU A 1 132 ? -20.721 -7.203 65.581 1.00 54.50 132 GLU A N 1
ATOM 1030 C CA . GLU A 1 132 ? -19.435 -6.797 64.972 1.00 54.50 132 GLU A CA 1
ATOM 1031 C C . GLU A 1 132 ? -19.136 -7.555 63.653 1.00 54.50 132 GLU A C 1
ATOM 1033 O O . GLU A 1 132 ? -18.517 -7.013 62.742 1.00 54.50 132 GLU A O 1
ATOM 1038 N N . 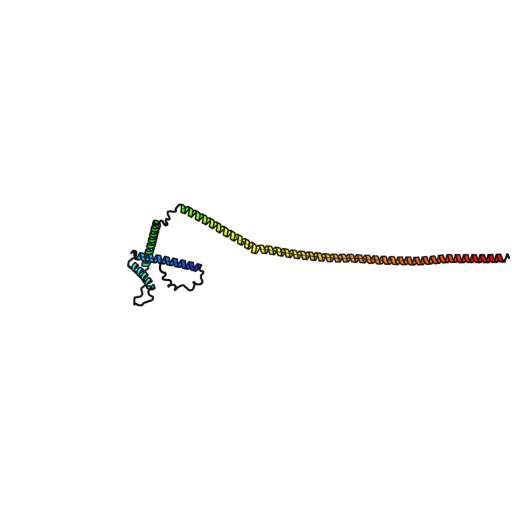GLU A 1 133 ? -19.685 -8.764 63.492 1.00 55.12 133 GLU A N 1
ATOM 1039 C CA . GLU A 1 133 ? -19.652 -9.569 62.257 1.00 55.12 133 GLU A CA 1
ATOM 1040 C C . GLU A 1 133 ? -20.396 -8.912 61.065 1.00 55.12 133 GLU A C 1
ATOM 1042 O O . GLU A 1 133 ? -19.995 -9.074 59.911 1.00 55.12 133 GLU A O 1
ATOM 1047 N N . ASP A 1 134 ? -21.438 -8.109 61.316 1.00 59.66 134 ASP A N 1
ATOM 1048 C CA . ASP A 1 134 ? -22.144 -7.331 60.285 1.00 59.66 134 ASP A CA 1
ATOM 1049 C C . ASP A 1 134 ? -21.360 -6.079 59.865 1.00 59.66 134 ASP A C 1
ATOM 1051 O O . ASP A 1 134 ? -21.539 -5.583 58.750 1.00 59.66 134 ASP A O 1
ATOM 1055 N N . GLU A 1 135 ? -20.475 -5.561 60.723 1.00 68.56 135 GLU A N 1
ATOM 1056 C CA . GLU A 1 135 ? -19.603 -4.433 60.385 1.00 68.56 135 GLU A CA 1
ATOM 1057 C C . GLU A 1 135 ? -18.501 -4.874 59.411 1.00 68.56 135 GLU A C 1
ATOM 1059 O O . GLU A 1 135 ? -18.247 -4.197 58.410 1.00 68.56 135 GLU A O 1
ATOM 1064 N N . GLU A 1 136 ? -17.921 -6.061 59.622 1.00 76.06 136 GLU A N 1
ATOM 1065 C CA . GLU A 1 136 ? -17.024 -6.694 58.649 1.00 76.06 136 GLU A CA 1
ATOM 1066 C C . GLU A 1 136 ? -17.732 -6.956 57.315 1.00 76.06 136 GLU A C 1
ATOM 1068 O O . GLU A 1 136 ? -17.193 -6.617 56.258 1.00 76.06 136 GLU A O 1
ATOM 1073 N N . LEU A 1 137 ? -18.963 -7.478 57.342 1.00 76.75 137 LEU A N 1
ATOM 1074 C CA . LEU A 1 137 ? -19.750 -7.723 56.132 1.00 76.75 137 LEU A CA 1
ATOM 1075 C C . LEU A 1 137 ? -20.096 -6.420 55.391 1.00 76.75 137 LEU A C 1
ATOM 1077 O O . LEU A 1 137 ? -20.061 -6.368 54.158 1.00 76.75 137 LEU A O 1
ATOM 1081 N N . PHE A 1 138 ? -20.395 -5.344 56.122 1.00 80.62 138 PHE A N 1
ATOM 1082 C CA . PHE A 1 138 ? -20.664 -4.029 55.542 1.00 80.62 138 PHE A CA 1
ATOM 1083 C C . PHE A 1 138 ? -19.406 -3.420 54.910 1.00 80.62 138 PHE A C 1
ATOM 1085 O O . PHE A 1 138 ? -19.474 -2.866 53.808 1.00 80.62 138 PHE A O 1
ATOM 1092 N N . ASN A 1 139 ? -18.251 -3.575 55.561 1.00 84.00 139 ASN A N 1
ATOM 1093 C CA . ASN A 1 139 ? -16.958 -3.155 55.025 1.00 84.00 139 ASN A CA 1
ATOM 1094 C C . ASN A 1 139 ? -16.591 -3.952 53.765 1.00 84.00 139 ASN A C 1
ATOM 1096 O O . ASN A 1 139 ? -16.260 -3.347 52.746 1.00 84.00 139 ASN A O 1
ATOM 1100 N N . LEU A 1 140 ? -16.769 -5.277 53.773 1.00 84.94 140 LEU A N 1
ATOM 1101 C CA . LEU A 1 140 ? -16.587 -6.144 52.601 1.00 84.94 140 LEU A CA 1
ATOM 1102 C C . LEU A 1 140 ? -17.523 -5.776 51.448 1.00 84.94 140 LEU A C 1
ATOM 1104 O O . LEU A 1 140 ? -17.101 -5.727 50.295 1.00 84.94 140 LEU A O 1
ATOM 1108 N N . LYS A 1 141 ? -18.789 -5.462 51.735 1.00 86.69 141 LYS A N 1
ATOM 1109 C CA . LYS A 1 141 ? -19.740 -4.989 50.721 1.00 86.69 141 LYS A CA 1
ATOM 1110 C C . LYS A 1 141 ? -19.299 -3.657 50.116 1.00 86.69 141 LYS A C 1
ATOM 1112 O O . LYS A 1 141 ? -19.456 -3.452 48.914 1.00 86.69 141 LYS A O 1
ATOM 1117 N N . LYS A 1 142 ? -18.765 -2.747 50.931 1.00 88.81 142 LYS A N 1
ATOM 1118 C CA . LYS A 1 142 ? -18.269 -1.443 50.477 1.00 88.81 142 LYS A CA 1
ATOM 1119 C C . LYS A 1 142 ? -17.018 -1.593 49.607 1.00 88.81 142 LYS A C 1
ATOM 1121 O O . LYS A 1 142 ? -16.969 -0.978 48.547 1.00 88.81 142 LYS A O 1
ATOM 1126 N N . GLU A 1 143 ? -16.083 -2.451 50.014 1.00 92.69 143 GLU A N 1
ATOM 1127 C CA . GLU A 1 143 ? -14.888 -2.850 49.253 1.00 92.69 143 GLU A CA 1
ATOM 1128 C C . GLU A 1 143 ? -15.264 -3.500 47.909 1.00 92.69 143 GLU A C 1
ATOM 1130 O O . GLU A 1 143 ? -14.712 -3.177 46.860 1.00 92.69 143 GLU A O 1
ATOM 1135 N N . LEU A 1 144 ? -16.262 -4.386 47.909 1.00 92.75 144 LEU A N 1
ATOM 1136 C CA . LEU A 1 144 ? -16.752 -5.010 46.683 1.00 92.75 144 LEU A CA 1
ATOM 1137 C C . LEU A 1 144 ? -17.356 -3.968 45.735 1.00 92.75 144 LEU A C 1
ATOM 1139 O O . LEU A 1 144 ? -17.096 -4.004 44.535 1.00 92.75 144 LEU A O 1
ATOM 1143 N N . ASN A 1 145 ? -18.129 -3.020 46.267 1.00 92.69 145 ASN A N 1
ATOM 1144 C CA . ASN A 1 145 ? -18.738 -1.959 45.469 1.00 92.69 145 ASN A CA 1
ATOM 1145 C C . ASN A 1 145 ? -17.684 -1.033 44.850 1.00 92.69 145 ASN A C 1
ATOM 1147 O O . ASN A 1 145 ? -17.809 -0.660 43.686 1.00 92.69 145 ASN A O 1
ATOM 1151 N N . THR A 1 146 ? -16.629 -0.680 45.589 1.00 93.88 146 THR A N 1
ATOM 1152 C CA . THR A 1 146 ? -15.533 0.133 45.041 1.00 93.88 146 THR A CA 1
ATOM 1153 C C . THR A 1 146 ? -14.755 -0.628 43.971 1.00 93.88 146 THR A C 1
ATOM 1155 O O . THR A 1 146 ? -14.437 -0.053 42.929 1.00 93.88 146 THR A O 1
ATOM 1158 N N . GLN A 1 147 ? -14.512 -1.928 44.161 1.00 93.12 147 GLN A N 1
ATOM 1159 C CA . GLN A 1 147 ? -13.885 -2.765 43.135 1.00 93.12 147 GLN A CA 1
ATOM 1160 C C . GLN A 1 147 ? -14.759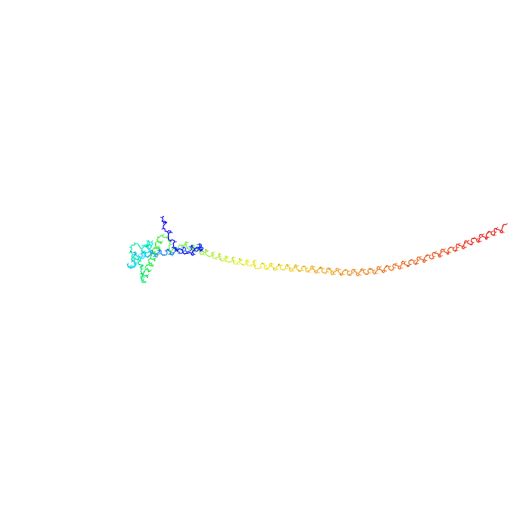 -2.911 41.884 1.00 93.12 147 GLN A C 1
ATOM 1162 O O . GLN A 1 147 ? -14.248 -2.819 40.767 1.00 93.12 147 GLN A O 1
ATOM 1167 N N . GLN A 1 148 ? -16.073 -3.079 42.044 1.00 92.94 148 GLN A N 1
ATOM 1168 C CA . GLN A 1 148 ? -17.016 -3.125 40.925 1.00 92.94 148 GLN A CA 1
ATOM 1169 C C . GLN A 1 148 ? -17.070 -1.792 40.176 1.00 92.94 148 GLN A C 1
ATOM 1171 O O . GLN A 1 148 ? -17.039 -1.791 38.949 1.00 92.94 148 GLN A O 1
ATOM 1176 N N . GLN A 1 149 ? -17.070 -0.659 40.879 1.00 94.25 149 GLN A N 1
ATOM 1177 C CA . GLN A 1 149 ? -16.999 0.663 40.249 1.00 94.25 149 GLN A CA 1
ATOM 1178 C C . GLN A 1 149 ? -15.691 0.863 39.475 1.00 94.25 149 GLN A C 1
ATOM 1180 O O . GLN A 1 149 ? -15.719 1.336 38.340 1.00 94.25 149 GLN A O 1
ATOM 1185 N N . MET A 1 150 ? -14.551 0.445 40.037 1.00 94.69 150 MET A N 1
ATOM 1186 C CA . MET A 1 150 ? -13.275 0.446 39.310 1.00 94.69 150 MET A CA 1
ATOM 1187 C C . MET A 1 150 ? -13.320 -0.442 38.066 1.00 94.69 150 MET A C 1
ATOM 1189 O O . MET A 1 150 ? -12.772 -0.076 37.028 1.00 94.69 150 MET A O 1
ATOM 1193 N N . TYR A 1 151 ? -13.951 -1.612 38.160 1.00 94.62 151 TYR A N 1
ATOM 1194 C CA . TYR A 1 151 ? -14.088 -2.522 37.030 1.00 94.62 151 TYR A CA 1
ATOM 1195 C C . TYR A 1 151 ? -14.951 -1.920 35.915 1.00 94.62 151 TYR A C 1
ATOM 1197 O O . TYR A 1 151 ? -14.555 -1.973 34.753 1.00 94.62 151 TYR A O 1
ATOM 1205 N N . VAL A 1 152 ? -16.078 -1.293 36.265 1.00 95.31 152 VAL A N 1
ATOM 1206 C CA . VAL A 1 152 ? -16.950 -0.591 35.309 1.00 95.31 152 VAL A CA 1
ATOM 1207 C C . VAL A 1 152 ? -16.200 0.553 34.630 1.00 95.31 152 VAL A C 1
ATOM 1209 O O . VAL A 1 152 ? -16.190 0.621 33.407 1.00 95.31 152 VAL A O 1
ATOM 1212 N N . SER A 1 153 ? -15.485 1.380 35.394 1.00 95.69 153 SER A N 1
ATOM 1213 C CA . SER A 1 153 ? -14.683 2.475 34.833 1.00 95.69 153 SER A CA 1
ATOM 1214 C C . SER A 1 153 ? -13.602 1.971 33.866 1.00 95.69 153 SER A C 1
ATOM 1216 O O . SER A 1 153 ? -13.422 2.535 32.790 1.00 95.69 153 SER A O 1
ATOM 1218 N N . LYS A 1 154 ? -12.928 0.860 34.186 1.00 95.06 154 LYS A N 1
ATOM 1219 C CA . LYS A 1 154 ? -11.961 0.234 33.268 1.00 95.06 154 LYS A CA 1
ATOM 1220 C C . LYS A 1 154 ? -12.611 -0.350 32.017 1.00 95.06 154 LYS A C 1
ATOM 1222 O O . LYS A 1 154 ? -11.993 -0.356 30.958 1.00 95.06 154 LYS A O 1
ATOM 1227 N N . LEU A 1 155 ? -13.829 -0.875 32.131 1.00 94.69 155 LEU A N 1
ATOM 1228 C CA . LEU A 1 155 ? -14.600 -1.352 30.983 1.00 94.69 155 LEU A CA 1
ATOM 1229 C C . LEU A 1 155 ? -14.960 -0.202 30.042 1.00 94.69 155 LEU A C 1
ATOM 1231 O O . LEU A 1 155 ? -14.837 -0.359 28.831 1.00 94.69 155 LEU A O 1
ATOM 1235 N N . GLU A 1 156 ? -15.349 0.950 30.584 1.00 94.88 156 GLU A N 1
ATOM 1236 C CA . GLU A 1 156 ? -15.619 2.158 29.799 1.00 94.88 156 GLU A CA 1
ATOM 1237 C C . GLU A 1 156 ? -14.359 2.650 29.071 1.00 94.88 156 GLU A C 1
ATOM 1239 O O . GLU A 1 156 ? -14.413 2.917 27.871 1.00 94.88 156 GLU A O 1
ATOM 1244 N N . GLU A 1 157 ? -13.205 2.681 29.747 1.00 95.44 157 GLU A N 1
ATOM 1245 C CA . GLU A 1 157 ? -11.919 2.990 29.103 1.00 95.44 157 GLU A CA 1
ATOM 1246 C C . GLU A 1 157 ? -11.580 1.992 27.988 1.00 95.44 157 GLU A C 1
ATOM 1248 O O . GLU A 1 157 ? -11.138 2.384 26.908 1.00 95.44 157 GLU A O 1
ATOM 1253 N N . LEU A 1 158 ? -11.809 0.696 28.216 1.00 94.88 158 LEU A N 1
ATOM 1254 C CA . LEU A 1 158 ? -11.560 -0.340 27.216 1.00 94.88 158 LEU A CA 1
ATOM 1255 C C . LEU A 1 158 ? -12.445 -0.149 25.975 1.00 94.88 158 LEU A C 1
ATOM 1257 O O . LEU A 1 158 ? -11.963 -0.290 24.851 1.00 94.88 158 LEU A O 1
ATOM 1261 N N . ILE A 1 159 ? -13.725 0.183 26.171 1.00 95.25 159 ILE A N 1
ATOM 1262 C CA . ILE A 1 159 ? -14.665 0.480 25.082 1.00 95.25 159 ILE A CA 1
ATOM 1263 C C . ILE A 1 159 ? -14.183 1.697 24.290 1.00 95.25 159 ILE A C 1
ATOM 1265 O O . ILE A 1 159 ? -14.102 1.618 23.066 1.00 95.25 159 ILE A O 1
ATOM 1269 N N . PHE A 1 160 ? -13.779 2.773 24.969 1.00 95.94 160 PHE A N 1
ATOM 1270 C CA . PHE A 1 160 ? -13.241 3.971 24.322 1.00 95.94 160 PHE A CA 1
ATOM 1271 C C . PHE A 1 160 ? -12.011 3.659 23.455 1.00 95.94 160 PHE A C 1
ATOM 1273 O O . PHE A 1 160 ? -11.930 4.073 22.298 1.00 95.94 160 PHE A O 1
ATOM 1280 N N . VAL A 1 161 ? -11.073 2.860 23.974 1.00 95.62 161 VAL A N 1
ATOM 1281 C CA . VAL A 1 161 ? -9.890 2.430 23.211 1.00 95.62 161 VAL A CA 1
ATOM 1282 C C . VAL A 1 161 ? -10.290 1.590 21.995 1.00 95.62 161 VAL A C 1
ATOM 1284 O O . VAL A 1 161 ? -9.716 1.752 20.917 1.00 95.62 161 VAL A O 1
ATOM 1287 N N . PHE A 1 162 ? -11.280 0.702 22.123 1.00 94.69 162 PHE A N 1
ATOM 1288 C CA . PHE A 1 162 ? -11.769 -0.065 20.977 1.00 94.69 162 PHE A CA 1
ATOM 1289 C C . PHE A 1 162 ? -12.422 0.820 19.914 1.00 94.69 162 PHE A C 1
ATOM 1291 O O . PHE A 1 162 ? -12.191 0.586 18.727 1.00 94.69 162 PHE A O 1
ATOM 1298 N N . GLU A 1 163 ? -13.180 1.842 20.305 1.00 94.06 163 GLU A N 1
ATOM 1299 C CA . GLU A 1 163 ? -13.743 2.819 19.370 1.00 94.06 163 GLU A CA 1
ATOM 1300 C C . GLU A 1 163 ? -12.646 3.593 18.629 1.00 94.06 163 GLU A C 1
ATOM 1302 O O . GLU A 1 163 ? -12.712 3.718 17.402 1.00 94.06 163 GLU A O 1
ATOM 1307 N N . GLU A 1 164 ? -11.592 4.034 19.325 1.00 93.69 164 GLU A N 1
ATOM 1308 C CA . GLU A 1 164 ? -10.430 4.658 18.681 1.00 93.69 164 GLU A CA 1
ATOM 1309 C C . GLU A 1 164 ? -9.740 3.711 17.697 1.00 93.69 164 GLU A C 1
ATOM 1311 O O . GLU A 1 164 ? -9.436 4.117 16.575 1.00 93.69 164 GLU A O 1
ATOM 1316 N N . ILE A 1 165 ? -9.525 2.445 18.069 1.00 93.56 165 ILE A N 1
ATOM 1317 C CA . ILE A 1 165 ? -8.912 1.441 17.186 1.00 93.56 165 ILE A CA 1
ATOM 1318 C C . ILE A 1 165 ? -9.773 1.213 15.943 1.00 93.56 165 ILE A C 1
ATOM 1320 O O . ILE A 1 165 ? -9.241 1.139 14.831 1.00 93.56 165 ILE A O 1
ATOM 1324 N N . ILE A 1 166 ? -11.093 1.094 16.112 1.00 91.62 166 ILE A N 1
ATOM 1325 C CA . ILE A 1 166 ? -12.029 0.925 14.998 1.00 91.62 166 ILE A CA 1
ATOM 1326 C C . ILE A 1 166 ? -11.929 2.129 14.070 1.00 91.62 166 ILE A C 1
ATOM 1328 O O . ILE A 1 166 ? -11.736 1.935 12.871 1.00 91.62 166 ILE A O 1
ATOM 1332 N N . LYS A 1 167 ? -11.965 3.347 14.619 1.00 91.38 167 LYS A N 1
ATOM 1333 C CA . LYS A 1 167 ? -11.859 4.586 13.848 1.00 91.38 167 LYS A CA 1
ATOM 1334 C C . LYS A 1 167 ? -10.529 4.692 13.104 1.00 91.38 167 LYS A C 1
ATOM 1336 O O . LYS A 1 167 ? -10.509 5.015 11.918 1.00 91.38 167 LYS A O 1
ATOM 1341 N N . LEU A 1 168 ? -9.419 4.347 13.758 1.00 91.06 168 LEU A N 1
ATOM 1342 C CA . LEU A 1 168 ? -8.098 4.305 13.127 1.00 91.06 168 LEU A CA 1
ATOM 1343 C C . LEU A 1 168 ? -8.083 3.324 11.944 1.00 91.06 168 LEU A C 1
ATOM 1345 O O . LEU A 1 168 ? -7.558 3.606 10.869 1.00 91.06 168 LEU A O 1
ATOM 1349 N N . LYS A 1 169 ? -8.680 2.147 12.136 1.00 88.62 169 LYS A N 1
ATOM 1350 C CA . LYS A 1 169 ? -8.721 1.100 11.117 1.00 88.62 169 LYS A CA 1
ATOM 1351 C C . LYS A 1 169 ? -9.662 1.443 9.960 1.00 88.62 169 LYS A C 1
ATOM 1353 O O . LYS A 1 169 ? -9.374 1.042 8.835 1.00 88.62 169 LYS A O 1
ATOM 1358 N N . SER A 1 170 ? -10.775 2.126 10.220 1.00 86.19 170 SER A N 1
ATOM 1359 C CA . SER A 1 170 ? -11.794 2.429 9.210 1.00 86.19 170 SER A CA 1
ATOM 1360 C C . SER A 1 170 ? -11.535 3.721 8.443 1.00 86.19 170 SER A C 1
ATOM 1362 O O . SER A 1 170 ? -11.874 3.784 7.268 1.00 86.19 170 SER A O 1
ATOM 1364 N N . GLU A 1 171 ? -10.960 4.742 9.081 1.00 85.56 171 GLU A N 1
ATOM 1365 C CA . GLU A 1 171 ? -10.775 6.065 8.472 1.00 85.56 171 GLU A CA 1
ATOM 1366 C C . GLU A 1 171 ? -9.320 6.299 8.058 1.00 85.56 171 GLU A C 1
ATOM 1368 O O . GLU A 1 171 ? -9.022 6.490 6.880 1.00 85.56 171 GLU A O 1
ATOM 1373 N N . THR A 1 172 ? -8.380 6.254 9.005 1.00 82.69 172 THR A N 1
ATOM 1374 C CA . THR A 1 172 ? -7.008 6.709 8.733 1.00 82.69 172 THR A CA 1
ATOM 1375 C C . THR A 1 172 ? -6.164 5.675 7.998 1.00 82.69 172 THR A C 1
ATOM 1377 O O . THR A 1 172 ? -5.385 6.047 7.120 1.00 82.69 172 THR A O 1
ATOM 1380 N N . LEU A 1 173 ? -6.308 4.383 8.307 1.00 87.75 173 LEU A N 1
ATOM 1381 C CA . LEU A 1 173 ? -5.522 3.336 7.652 1.00 87.75 173 LEU A CA 1
ATOM 1382 C C . LEU A 1 173 ? -5.810 3.233 6.139 1.00 87.75 173 LEU A C 1
ATOM 1384 O O . LEU A 1 173 ? -4.847 3.204 5.366 1.00 87.75 173 LEU A O 1
ATOM 1388 N N . PRO A 1 174 ? -7.078 3.234 5.675 1.00 90.62 174 PRO A N 1
ATOM 1389 C CA . PRO A 1 174 ? -7.383 3.221 4.247 1.00 90.62 174 PRO A CA 1
ATOM 1390 C C . PRO A 1 174 ? -6.909 4.492 3.543 1.00 90.62 174 PRO A C 1
ATOM 1392 O O . PRO A 1 174 ? -6.371 4.406 2.444 1.00 90.62 174 PRO A O 1
ATOM 1395 N N . ASP A 1 175 ? -7.031 5.658 4.180 1.00 90.81 175 ASP A N 1
ATOM 1396 C CA . ASP A 1 175 ? -6.561 6.923 3.610 1.00 90.81 175 ASP A CA 1
ATOM 1397 C C . ASP A 1 175 ? -5.044 6.946 3.402 1.00 90.81 175 ASP A C 1
ATOM 1399 O O . ASP A 1 175 ? -4.562 7.398 2.360 1.00 90.81 175 ASP A O 1
ATOM 1403 N N . VAL A 1 176 ? -4.275 6.451 4.374 1.00 90.25 176 VAL A N 1
ATOM 1404 C CA . VAL A 1 176 ? -2.814 6.343 4.250 1.00 90.25 176 VAL A CA 1
ATOM 1405 C C . VAL A 1 176 ? -2.444 5.327 3.170 1.00 90.25 176 VAL A C 1
ATOM 1407 O O . VAL A 1 176 ? -1.606 5.627 2.320 1.00 90.25 176 VAL A O 1
ATOM 1410 N N . ALA A 1 177 ? -3.103 4.167 3.145 1.00 90.56 177 ALA A N 1
ATOM 1411 C CA . ALA A 1 177 ? -2.867 3.152 2.122 1.00 90.56 177 ALA A CA 1
ATOM 1412 C C . ALA A 1 177 ? -3.181 3.677 0.710 1.00 90.56 177 ALA A C 1
ATOM 1414 O O . ALA A 1 177 ? -2.372 3.520 -0.202 1.00 90.56 177 ALA A O 1
ATOM 1415 N N . ASN A 1 178 ? -4.306 4.374 0.533 1.00 93.31 178 ASN A N 1
ATOM 1416 C CA . ASN A 1 178 ? -4.691 4.979 -0.741 1.00 93.31 178 ASN A CA 1
ATOM 1417 C C . ASN A 1 178 ? -3.698 6.058 -1.190 1.00 93.31 178 ASN A C 1
ATOM 1419 O O . ASN A 1 178 ? -3.359 6.135 -2.371 1.00 93.31 178 ASN A O 1
ATOM 1423 N N . LYS A 1 179 ? -3.184 6.878 -0.263 1.00 93.38 179 LYS A N 1
ATOM 1424 C CA . LYS A 1 179 ? -2.124 7.852 -0.571 1.00 93.38 179 LYS A CA 1
ATOM 1425 C C . LYS A 1 179 ? -0.847 7.170 -1.059 1.00 93.38 179 LYS A C 1
ATOM 1427 O O . LYS A 1 179 ? -0.261 7.638 -2.032 1.00 93.38 179 LYS A O 1
ATOM 1432 N N . GLU A 1 180 ? -0.445 6.064 -0.438 1.00 93.50 180 GLU A N 1
ATOM 1433 C CA . GLU A 1 180 ? 0.752 5.312 -0.833 1.00 93.50 180 GLU A CA 1
ATOM 1434 C C . GLU A 1 180 ? 0.586 4.632 -2.205 1.00 93.50 180 GLU A C 1
ATOM 1436 O O . GLU A 1 180 ? 1.508 4.636 -3.029 1.00 93.50 180 GLU A O 1
ATOM 1441 N N . ILE A 1 181 ? -0.614 4.113 -2.494 1.00 94.88 181 ILE A N 1
ATOM 1442 C CA . ILE A 1 181 ? -0.975 3.575 -3.815 1.00 94.88 181 ILE A CA 1
ATOM 1443 C C . ILE A 1 181 ? -0.869 4.679 -4.872 1.00 94.88 181 ILE A C 1
ATOM 1445 O O . ILE A 1 181 ? -0.163 4.509 -5.866 1.00 94.88 181 ILE A O 1
ATOM 1449 N N . ASN A 1 182 ? -1.477 5.842 -4.627 1.00 95.25 182 ASN A N 1
ATOM 1450 C CA . ASN A 1 182 ? -1.415 6.983 -5.544 1.00 95.25 182 ASN A CA 1
ATOM 1451 C C . ASN A 1 182 ? 0.028 7.460 -5.776 1.00 95.25 182 ASN A C 1
ATOM 1453 O O . ASN A 1 182 ? 0.419 7.765 -6.903 1.00 95.25 182 ASN A O 1
ATOM 1457 N N . LEU A 1 183 ? 0.849 7.499 -4.724 1.00 94.88 183 LEU A N 1
ATOM 1458 C CA . LEU A 1 183 ? 2.269 7.840 -4.827 1.00 94.88 183 LEU A CA 1
ATOM 1459 C C . LEU A 1 183 ? 3.012 6.833 -5.717 1.00 94.88 183 LEU A C 1
ATOM 1461 O O . LEU A 1 183 ? 3.799 7.227 -6.583 1.00 94.88 183 LEU A O 1
ATOM 1465 N N . SER A 1 184 ? 2.734 5.542 -5.549 1.00 94.56 184 SER A N 1
ATOM 1466 C CA . SER A 1 184 ? 3.315 4.472 -6.368 1.00 94.56 184 SER A CA 1
ATOM 1467 C C . SER A 1 184 ? 2.894 4.574 -7.837 1.00 94.56 184 SER A C 1
ATOM 1469 O O . SER A 1 184 ? 3.740 4.440 -8.722 1.00 94.56 184 SER A O 1
ATOM 1471 N N . GLU A 1 185 ? 1.631 4.898 -8.121 1.00 96.06 185 GLU A N 1
ATOM 1472 C CA . GLU A 1 185 ? 1.164 5.148 -9.490 1.00 96.06 185 GLU A CA 1
ATOM 1473 C C . GLU A 1 185 ? 1.875 6.341 -10.139 1.00 96.06 185 GLU A C 1
ATOM 1475 O O . GLU A 1 185 ? 2.278 6.274 -11.304 1.00 96.06 185 GLU A O 1
ATOM 1480 N N . ILE A 1 186 ? 2.060 7.435 -9.395 1.00 95.81 186 ILE A N 1
ATOM 1481 C CA . ILE A 1 186 ? 2.787 8.614 -9.882 1.00 95.81 186 ILE A CA 1
ATOM 1482 C C . ILE A 1 186 ? 4.249 8.259 -10.170 1.00 95.81 186 ILE A C 1
ATOM 1484 O O . ILE A 1 186 ? 4.765 8.633 -11.225 1.00 95.81 186 ILE A O 1
ATOM 1488 N N . LYS A 1 187 ? 4.910 7.501 -9.286 1.00 95.75 187 LYS A N 1
ATOM 1489 C CA . LYS A 1 187 ? 6.278 7.007 -9.522 1.00 95.75 187 LYS A CA 1
ATOM 1490 C C . LYS A 1 187 ? 6.361 6.174 -10.797 1.00 95.75 187 LYS A C 1
ATOM 1492 O O . LYS A 1 187 ? 7.276 6.375 -11.589 1.00 95.75 187 LYS A O 1
ATOM 1497 N N . LEU A 1 188 ? 5.399 5.284 -11.030 1.00 96.44 188 LEU A N 1
ATOM 1498 C CA . LEU A 1 188 ? 5.365 4.451 -12.231 1.00 96.44 188 LEU A CA 1
ATOM 1499 C C . LEU A 1 188 ? 5.203 5.297 -13.502 1.00 96.44 188 LEU A C 1
ATOM 1501 O O . LEU A 1 188 ? 5.944 5.106 -14.466 1.00 96.44 188 LEU A O 1
ATOM 1505 N N . LYS A 1 189 ? 4.309 6.295 -13.488 1.00 96.31 189 LYS A N 1
ATOM 1506 C CA . LYS A 1 189 ? 4.169 7.262 -14.593 1.00 96.31 189 LYS A CA 1
ATOM 1507 C C . LYS A 1 189 ? 5.469 8.028 -14.848 1.00 96.31 189 LYS A C 1
ATOM 1509 O O . LYS A 1 189 ? 5.842 8.225 -16.002 1.00 96.31 189 LYS A O 1
ATOM 1514 N N . LEU A 1 190 ? 6.175 8.423 -13.789 1.00 96.62 190 LEU A N 1
ATOM 1515 C CA . LEU A 1 190 ? 7.454 9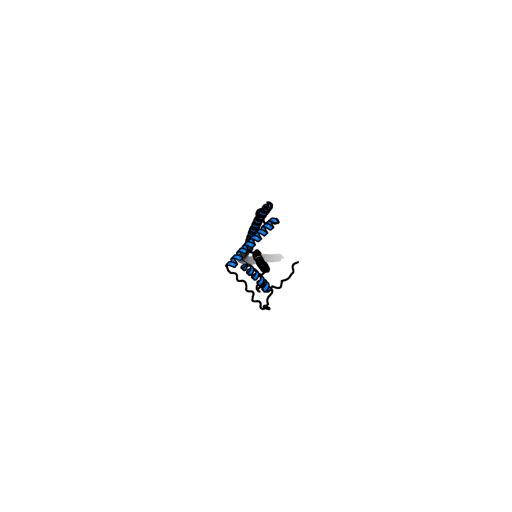.121 -13.892 1.00 96.62 190 LEU A CA 1
ATOM 1516 C C . LEU A 1 190 ? 8.551 8.232 -14.495 1.00 96.62 190 LEU A C 1
ATOM 1518 O O . LEU A 1 190 ? 9.279 8.690 -15.371 1.00 96.62 190 LEU A O 1
ATOM 1522 N N . TYR A 1 191 ? 8.636 6.961 -14.095 1.00 96.12 191 TYR A N 1
ATOM 1523 C CA . TYR A 1 191 ? 9.578 6.014 -14.698 1.00 96.12 191 TYR A CA 1
ATOM 1524 C C . TYR A 1 191 ? 9.272 5.736 -16.172 1.00 96.12 191 TYR A C 1
ATOM 1526 O O . TYR A 1 191 ? 10.198 5.671 -16.981 1.00 96.12 191 TYR A O 1
ATOM 1534 N N . ASN A 1 192 ? 7.994 5.643 -16.546 1.00 95.94 192 ASN A N 1
ATOM 1535 C CA . ASN A 1 192 ? 7.606 5.507 -17.951 1.00 95.94 192 ASN A CA 1
ATOM 1536 C C . ASN A 1 192 ? 8.044 6.727 -18.769 1.00 95.94 192 ASN A C 1
ATOM 1538 O O . ASN A 1 192 ? 8.690 6.566 -19.799 1.00 95.94 192 ASN A O 1
ATOM 1542 N N . LEU A 1 193 ? 7.790 7.941 -18.269 1.00 96.00 193 LEU A N 1
ATOM 1543 C CA . LEU A 1 193 ? 8.255 9.180 -18.902 1.00 96.00 193 LEU A CA 1
ATOM 1544 C C . LEU A 1 193 ? 9.783 9.231 -19.031 1.00 96.00 193 LEU A C 1
ATOM 1546 O O . LEU A 1 193 ? 10.300 9.626 -20.072 1.00 96.00 193 LEU A O 1
ATOM 1550 N N . GLN A 1 194 ? 10.521 8.807 -18.002 1.00 95.12 194 GLN A N 1
ATOM 1551 C CA . GLN A 1 194 ? 11.983 8.721 -18.066 1.00 95.12 194 GLN A CA 1
ATOM 1552 C C . GLN A 1 194 ? 12.456 7.718 -19.124 1.00 95.12 194 GLN A C 1
ATOM 1554 O O . GLN A 1 194 ? 13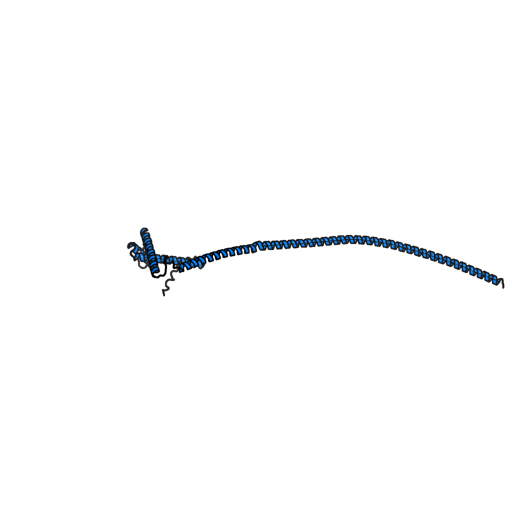.415 7.995 -19.843 1.00 95.12 194 GLN A O 1
ATOM 1559 N N . SER A 1 195 ? 11.780 6.576 -19.252 1.00 95.12 195 SER A N 1
ATOM 1560 C CA . SER A 1 195 ? 12.081 5.583 -20.286 1.00 95.12 195 SER A CA 1
ATOM 1561 C C . SER A 1 195 ? 11.792 6.116 -21.693 1.00 95.12 195 SER A C 1
ATOM 1563 O O . SER A 1 195 ? 12.617 5.959 -22.594 1.00 95.12 195 SER A O 1
ATOM 1565 N N . GLU A 1 196 ? 10.664 6.801 -21.886 1.00 96.06 196 GLU A N 1
ATOM 1566 C CA . GLU A 1 196 ? 10.321 7.449 -23.155 1.00 96.06 196 GLU A CA 1
ATOM 1567 C C . GLU A 1 196 ? 11.330 8.538 -23.531 1.00 96.06 196 GLU A C 1
ATOM 1569 O O . GLU A 1 196 ? 11.778 8.587 -24.679 1.00 96.06 196 GLU A O 1
ATOM 1574 N N . LEU A 1 197 ? 11.750 9.358 -22.563 1.00 95.38 197 LEU A N 1
ATOM 1575 C CA . LEU A 1 197 ? 12.785 10.374 -22.749 1.00 95.38 197 LEU A CA 1
ATOM 1576 C C . LEU A 1 197 ? 14.116 9.741 -23.176 1.00 95.38 197 LEU A C 1
ATOM 1578 O O . LEU A 1 197 ? 14.721 10.183 -24.152 1.00 95.38 197 LEU A O 1
ATOM 1582 N N . LEU A 1 198 ? 14.554 8.684 -22.484 1.00 94.38 198 LEU A N 1
ATOM 1583 C CA . LEU A 1 198 ? 15.789 7.969 -22.810 1.00 94.38 198 LEU A CA 1
ATOM 1584 C C . LEU A 1 198 ? 15.733 7.381 -24.227 1.00 94.38 198 LEU A C 1
ATOM 1586 O O . LEU A 1 198 ? 16.688 7.504 -24.993 1.00 94.38 198 LEU A O 1
ATOM 1590 N N . ASN A 1 199 ? 14.599 6.786 -24.602 1.00 94.19 199 ASN A N 1
ATOM 1591 C CA . ASN A 1 199 ? 14.384 6.258 -25.948 1.00 94.19 199 ASN A CA 1
ATOM 1592 C C . ASN A 1 199 ? 14.416 7.361 -27.012 1.00 94.19 199 ASN A C 1
ATOM 1594 O O . ASN A 1 199 ? 14.989 7.162 -28.084 1.00 94.19 199 ASN A O 1
ATOM 1598 N N . ALA A 1 200 ? 13.817 8.522 -26.741 1.00 92.56 200 ALA A N 1
ATOM 1599 C CA . ALA A 1 200 ? 13.877 9.664 -27.646 1.00 92.56 200 ALA A CA 1
ATOM 1600 C C . ALA A 1 200 ? 15.317 10.176 -27.801 1.00 92.56 200 ALA A C 1
ATOM 1602 O O . ALA A 1 200 ? 15.766 10.406 -28.923 1.00 92.56 200 ALA A O 1
ATOM 1603 N N . GLN A 1 201 ? 16.066 10.276 -26.701 1.00 92.38 201 GLN A N 1
ATOM 1604 C CA . GLN A 1 201 ? 17.467 10.690 -26.714 1.00 92.38 201 GLN A CA 1
ATOM 1605 C C . GLN A 1 201 ? 18.347 9.705 -27.496 1.00 92.38 201 GLN A C 1
ATOM 1607 O O . GLN A 1 201 ? 19.160 10.129 -28.314 1.00 92.38 201 GLN A O 1
ATOM 1612 N N . LEU A 1 202 ? 18.151 8.396 -27.312 1.00 89.88 202 LEU A N 1
ATOM 1613 C CA . LEU A 1 202 ? 18.841 7.369 -28.096 1.00 89.88 202 LEU A CA 1
ATOM 1614 C C . LEU A 1 202 ? 18.539 7.496 -29.589 1.00 89.88 202 LEU A C 1
ATOM 1616 O O . LEU A 1 202 ? 19.462 7.446 -30.395 1.00 89.88 202 LEU A O 1
ATOM 1620 N N . LYS A 1 203 ? 17.272 7.709 -29.969 1.00 90.81 203 LYS A N 1
ATOM 1621 C CA . LYS A 1 203 ? 16.906 7.930 -31.376 1.00 90.81 203 LYS A CA 1
ATOM 1622 C C . LYS A 1 203 ? 17.628 9.142 -31.954 1.00 90.81 203 LYS A C 1
ATOM 1624 O O . LYS A 1 203 ? 18.191 9.032 -33.036 1.00 90.81 203 LYS A O 1
ATOM 1629 N N . VAL A 1 204 ? 17.641 10.268 -31.238 1.00 90.12 204 VAL A N 1
ATOM 1630 C CA . VAL A 1 204 ? 18.359 11.477 -31.672 1.00 90.12 204 VAL A CA 1
ATOM 1631 C C . VAL A 1 204 ? 19.846 11.186 -31.850 1.00 90.12 204 VAL A C 1
ATOM 1633 O O . VAL A 1 204 ? 20.385 11.506 -32.903 1.00 90.12 204 VAL A O 1
ATOM 1636 N N . ASN A 1 205 ? 20.482 10.517 -30.886 1.00 86.75 205 ASN A N 1
ATOM 1637 C CA . ASN A 1 205 ? 21.898 10.160 -30.978 1.00 86.75 205 ASN A CA 1
ATOM 1638 C C . ASN A 1 205 ? 22.194 9.271 -32.192 1.00 86.75 205 ASN A C 1
ATOM 1640 O O . ASN A 1 205 ? 23.170 9.514 -32.894 1.00 86.75 205 ASN A O 1
ATOM 1644 N N . VAL A 1 206 ? 21.340 8.281 -32.475 1.00 85.12 206 VAL A N 1
ATOM 1645 C CA . VAL A 1 206 ? 21.474 7.429 -33.667 1.00 85.12 206 VAL A CA 1
ATOM 1646 C C . VAL A 1 206 ? 21.348 8.260 -34.942 1.00 85.12 206 VAL A C 1
ATOM 1648 O O . VAL A 1 206 ? 22.130 8.067 -35.870 1.00 85.12 206 VAL A O 1
ATOM 1651 N N . PHE A 1 207 ? 20.407 9.207 -35.003 1.00 84.62 207 PHE A N 1
ATOM 1652 C CA . PHE A 1 207 ? 20.280 10.100 -36.158 1.00 84.62 207 PHE A CA 1
ATOM 1653 C C . PHE A 1 207 ? 21.513 10.987 -36.340 1.00 84.62 207 PHE A C 1
ATOM 1655 O O . PHE A 1 207 ? 22.029 11.068 -37.452 1.00 84.62 207 PHE A O 1
ATOM 1662 N N . THR A 1 208 ? 22.029 11.596 -35.270 1.00 86.12 208 THR A N 1
ATOM 1663 C CA . THR A 1 208 ? 23.219 12.455 -35.359 1.00 86.12 208 THR A CA 1
ATOM 1664 C C . THR A 1 208 ? 24.478 11.654 -35.681 1.00 86.12 208 THR A C 1
ATOM 1666 O O . THR A 1 208 ? 25.308 12.097 -36.467 1.00 86.12 208 THR A O 1
ATOM 1669 N N . GLU A 1 209 ? 24.624 10.450 -35.123 1.00 83.81 209 GLU A N 1
ATOM 1670 C CA . GLU A 1 209 ? 25.725 9.541 -35.459 1.00 83.81 209 GLU A CA 1
ATOM 1671 C C . GLU A 1 209 ? 25.646 9.091 -36.923 1.00 83.81 209 GLU A C 1
ATOM 1673 O O . GLU A 1 209 ? 26.667 9.048 -37.611 1.00 83.81 209 GLU A O 1
ATOM 1678 N N . THR A 1 210 ? 24.438 8.827 -37.429 1.00 82.75 210 THR A N 1
ATOM 1679 C CA . THR A 1 210 ? 24.213 8.485 -38.840 1.00 82.75 210 THR A CA 1
ATOM 1680 C C . THR A 1 210 ? 24.590 9.647 -39.756 1.00 82.75 210 THR A C 1
ATOM 1682 O O . THR A 1 210 ? 25.267 9.426 -40.756 1.00 82.75 210 THR A O 1
ATOM 1685 N N . GLU A 1 211 ? 24.217 10.882 -39.412 1.00 83.75 211 GLU A N 1
ATOM 1686 C CA . GLU A 1 211 ? 24.575 12.081 -40.181 1.00 83.75 211 GLU A CA 1
ATOM 1687 C C . GLU A 1 211 ? 26.096 12.291 -40.222 1.00 83.75 211 GLU A C 1
ATOM 1689 O O . GLU A 1 211 ? 26.677 12.418 -41.300 1.00 83.75 211 GLU A O 1
ATOM 1694 N N . CYS A 1 212 ? 26.768 12.226 -39.068 1.00 83.38 212 CYS A N 1
ATOM 1695 C CA . CYS A 1 212 ? 28.229 12.302 -38.989 1.00 83.38 212 CYS A CA 1
ATOM 1696 C C . CYS A 1 212 ? 28.909 11.187 -39.798 1.00 83.38 212 CYS A C 1
ATOM 1698 O O . CYS A 1 212 ? 29.890 11.436 -40.501 1.00 83.38 212 CYS A O 1
ATOM 1700 N N . SER A 1 213 ? 28.375 9.965 -39.730 1.00 82.81 213 SER A N 1
ATOM 1701 C CA . SER A 1 213 ? 28.893 8.825 -40.489 1.00 82.81 213 SER A CA 1
ATOM 1702 C C . SER A 1 213 ? 28.712 9.024 -41.992 1.00 82.81 213 SER A C 1
ATOM 1704 O O . SER A 1 213 ? 29.635 8.756 -42.757 1.00 82.81 213 SER A O 1
ATOM 1706 N N . MET A 1 214 ? 27.564 9.544 -42.434 1.00 85.94 214 MET A N 1
ATOM 1707 C CA . MET A 1 214 ? 27.324 9.874 -43.842 1.00 85.94 214 MET A CA 1
ATOM 1708 C C . MET A 1 214 ? 28.295 10.941 -44.353 1.00 85.94 214 MET A C 1
ATOM 1710 O O . MET A 1 214 ? 28.870 10.764 -45.423 1.00 85.94 214 MET A O 1
ATOM 1714 N N . LEU A 1 215 ? 28.555 11.992 -43.571 1.00 89.69 215 LEU A N 1
ATOM 1715 C CA . LEU A 1 215 ? 29.547 13.014 -43.924 1.00 89.69 215 LEU A CA 1
ATOM 1716 C C . LEU A 1 215 ? 30.963 12.427 -44.048 1.00 89.69 215 LEU A C 1
ATOM 1718 O O . LEU A 1 215 ? 31.720 12.794 -44.955 1.00 89.69 215 LEU A O 1
ATOM 1722 N N . ALA A 1 216 ? 31.322 11.492 -43.164 1.00 87.38 216 ALA A N 1
ATOM 1723 C CA . ALA A 1 216 ? 32.597 10.788 -43.237 1.00 87.38 216 ALA A CA 1
ATOM 1724 C C . ALA A 1 216 ? 32.686 9.908 -44.496 1.00 87.38 216 ALA A C 1
ATOM 1726 O O . ALA A 1 216 ? 33.702 9.944 -45.193 1.00 87.38 216 ALA A O 1
ATOM 1727 N N . TYR A 1 217 ? 31.619 9.175 -44.832 1.00 88.62 217 TYR A N 1
ATOM 1728 C CA . TYR A 1 217 ? 31.556 8.380 -46.060 1.00 88.62 217 TYR A CA 1
ATOM 1729 C C . TYR A 1 217 ? 31.652 9.244 -47.318 1.00 88.62 217 TYR A C 1
ATOM 1731 O O . TYR A 1 217 ? 32.411 8.897 -48.219 1.00 88.62 217 TYR A O 1
ATOM 1739 N N . ASP A 1 218 ? 30.965 10.385 -47.372 1.00 91.88 218 ASP A N 1
ATOM 1740 C CA . ASP A 1 218 ? 31.052 11.315 -48.505 1.00 91.88 218 ASP A CA 1
ATOM 1741 C C . ASP A 1 218 ? 32.472 11.857 -48.698 1.00 91.88 218 ASP A C 1
ATOM 1743 O O . ASP A 1 218 ? 32.946 11.996 -49.828 1.00 91.88 218 ASP A O 1
ATOM 1747 N N . THR A 1 219 ? 33.171 12.146 -47.599 1.00 91.94 219 THR A N 1
ATOM 1748 C CA . THR A 1 219 ? 34.572 12.585 -47.642 1.00 91.94 219 THR A CA 1
ATOM 1749 C C . THR A 1 219 ? 35.471 11.467 -48.169 1.00 91.94 219 THR A C 1
ATOM 1751 O O . THR A 1 219 ? 36.244 11.682 -49.098 1.00 91.94 219 THR A O 1
ATOM 1754 N N . LEU A 1 220 ? 35.295 10.245 -47.663 1.00 91.56 220 LEU A N 1
ATOM 1755 C CA . LEU A 1 220 ? 36.057 9.076 -48.098 1.00 91.56 220 LEU A CA 1
ATOM 1756 C C . LEU A 1 220 ? 35.812 8.753 -49.580 1.00 91.56 220 LEU A C 1
ATOM 1758 O O . LEU A 1 220 ? 36.749 8.429 -50.306 1.00 91.56 220 LEU A O 1
ATOM 1762 N N . VAL A 1 221 ? 34.573 8.877 -50.064 1.00 93.81 221 VAL A N 1
ATOM 1763 C CA . VAL A 1 221 ? 34.247 8.685 -51.485 1.00 93.81 221 VAL A CA 1
ATOM 1764 C C . VAL A 1 221 ? 34.955 9.721 -52.356 1.00 93.81 221 VAL A C 1
ATOM 1766 O O . VAL A 1 221 ? 35.505 9.351 -53.394 1.00 93.81 221 VAL A O 1
ATOM 1769 N N . LYS A 1 222 ? 34.987 10.995 -51.946 1.00 94.50 222 LYS A N 1
ATOM 1770 C CA . LYS A 1 222 ? 35.731 12.039 -52.672 1.00 94.50 222 LYS A CA 1
ATOM 1771 C C . LYS A 1 222 ? 37.222 11.717 -52.741 1.00 94.50 222 LYS A C 1
ATOM 1773 O O . LYS A 1 222 ? 37.789 11.781 -53.831 1.00 94.50 222 LYS A O 1
ATOM 1778 N N . ASP A 1 223 ? 37.815 11.296 -51.627 1.00 93.94 223 ASP A N 1
ATOM 1779 C CA . ASP A 1 223 ? 39.228 10.912 -51.569 1.00 93.94 223 ASP A CA 1
ATOM 1780 C C . ASP A 1 223 ? 39.522 9.706 -52.475 1.00 93.94 223 ASP A C 1
ATOM 1782 O O . ASP A 1 223 ? 40.487 9.727 -53.237 1.00 93.94 223 ASP A O 1
ATOM 1786 N N . ILE A 1 224 ? 38.663 8.678 -52.472 1.00 92.50 224 ILE A N 1
ATOM 1787 C CA . ILE A 1 224 ? 38.803 7.519 -53.369 1.00 92.50 224 ILE A CA 1
ATOM 1788 C C . ILE A 1 224 ? 38.725 7.948 -54.834 1.00 92.50 224 ILE A C 1
ATOM 1790 O O . ILE A 1 224 ? 39.520 7.485 -55.651 1.00 92.50 224 ILE A O 1
ATOM 1794 N N . VAL A 1 225 ? 37.772 8.811 -55.195 1.00 94.75 225 VAL A N 1
ATOM 1795 C CA . VAL A 1 225 ? 37.638 9.298 -56.575 1.00 94.75 225 VAL A CA 1
ATOM 1796 C C . VAL A 1 225 ? 38.892 10.062 -56.993 1.00 94.75 225 VAL A C 1
ATOM 1798 O O . VAL A 1 225 ? 39.400 9.827 -58.090 1.00 94.75 225 VAL A O 1
ATOM 1801 N N . GLN A 1 226 ? 39.431 10.910 -56.114 1.00 94.62 226 GLN A N 1
ATOM 1802 C CA . GLN A 1 226 ? 40.673 11.627 -56.374 1.00 94.62 226 GLN A CA 1
ATOM 1803 C C . GLN A 1 226 ? 41.855 10.661 -56.565 1.00 94.62 226 GLN A C 1
ATOM 1805 O O . GLN A 1 226 ? 42.547 10.734 -57.582 1.00 94.62 226 GLN A O 1
ATOM 1810 N N . GLN A 1 227 ? 42.031 9.687 -55.670 1.00 92.12 227 GLN A N 1
ATOM 1811 C CA . GLN A 1 227 ? 43.078 8.665 -55.798 1.00 92.12 227 GLN A CA 1
ATOM 1812 C C . GLN A 1 227 ? 42.938 7.850 -57.090 1.00 92.12 227 GLN A C 1
ATOM 1814 O O . GLN A 1 227 ? 43.929 7.538 -57.748 1.00 92.12 227 GLN A O 1
ATOM 1819 N N . GLN A 1 228 ? 41.710 7.525 -57.503 1.00 91.69 228 GLN A N 1
ATOM 1820 C CA . GLN A 1 228 ? 41.467 6.849 -58.777 1.00 91.69 228 GLN A CA 1
ATOM 1821 C C . GLN A 1 228 ? 41.859 7.716 -59.974 1.00 91.69 228 GLN A C 1
ATOM 1823 O O . GLN A 1 228 ? 42.372 7.184 -60.960 1.00 91.69 228 GLN A O 1
ATOM 1828 N N . THR A 1 229 ? 41.609 9.028 -59.926 1.00 93.94 229 THR A N 1
ATOM 1829 C CA . THR A 1 229 ? 42.042 9.939 -60.994 1.00 93.94 229 THR A CA 1
ATOM 1830 C C . THR A 1 229 ? 43.560 10.059 -61.055 1.00 93.94 229 THR A C 1
ATOM 1832 O O . THR A 1 229 ? 44.119 9.894 -62.137 1.00 93.94 229 THR A O 1
ATOM 1835 N N . GLU A 1 230 ? 44.228 10.221 -59.912 1.00 92.56 230 GLU A N 1
ATOM 1836 C CA . GLU A 1 230 ? 45.691 10.279 -59.821 1.00 92.56 230 GLU A CA 1
ATOM 1837 C C . GLU A 1 230 ? 46.327 8.984 -60.348 1.00 92.56 230 GLU A C 1
ATOM 1839 O O . GLU A 1 230 ? 47.212 9.020 -61.201 1.00 92.56 230 GLU A O 1
ATOM 1844 N N . CYS A 1 231 ? 45.798 7.824 -59.948 1.00 90.94 231 CYS A N 1
ATOM 1845 C CA . CYS A 1 231 ? 46.277 6.528 -60.422 1.00 90.94 231 CYS A CA 1
ATOM 1846 C C . CYS A 1 231 ? 46.079 6.349 -61.939 1.00 90.94 231 CYS A C 1
ATOM 1848 O O . CYS A 1 231 ? 46.967 5.848 -62.627 1.00 90.94 231 CYS A O 1
ATOM 1850 N N . LYS A 1 232 ? 44.946 6.798 -62.501 1.00 92.31 232 LYS A N 1
ATOM 1851 C CA . LYS A 1 232 ? 44.726 6.778 -63.960 1.00 92.31 232 LYS A CA 1
ATOM 1852 C C . LYS A 1 232 ? 45.727 7.661 -64.703 1.00 92.31 232 LYS A C 1
ATOM 1854 O O . LYS A 1 232 ? 46.197 7.271 -65.771 1.00 92.31 232 LYS A O 1
ATOM 1859 N N . GLU A 1 233 ? 46.056 8.831 -64.160 1.00 92.50 233 GLU A N 1
ATOM 1860 C CA . GLU A 1 233 ? 47.081 9.701 -64.739 1.00 92.50 233 GLU A CA 1
ATOM 1861 C C . GLU A 1 233 ? 48.473 9.071 -64.676 1.00 92.50 233 GLU A C 1
ATOM 1863 O O . GLU A 1 233 ? 49.220 9.145 -65.652 1.00 92.50 233 GLU A O 1
ATOM 1868 N N . GLU A 1 234 ? 48.828 8.425 -63.565 1.00 90.00 234 GLU A N 1
ATOM 1869 C CA . GLU A 1 234 ? 50.090 7.692 -63.439 1.00 90.00 234 GLU A CA 1
ATOM 1870 C C . GLU A 1 234 ? 50.182 6.523 -64.420 1.00 90.00 234 GLU A C 1
ATOM 1872 O O . GLU A 1 234 ? 51.201 6.380 -65.095 1.00 90.00 234 GLU A O 1
ATOM 1877 N N . ILE A 1 235 ? 49.113 5.732 -64.564 1.00 88.12 235 ILE A N 1
ATOM 1878 C CA . ILE A 1 235 ? 49.042 4.652 -65.559 1.00 88.12 235 ILE A CA 1
ATOM 1879 C C . ILE A 1 235 ? 49.283 5.217 -66.956 1.00 88.12 235 ILE A C 1
ATOM 1881 O O . ILE A 1 235 ? 50.130 4.701 -67.681 1.00 88.12 235 ILE A O 1
ATOM 1885 N N . ARG A 1 236 ? 48.611 6.315 -67.315 1.00 91.88 236 ARG A N 1
ATOM 1886 C CA . ARG A 1 236 ? 48.800 6.957 -68.618 1.00 91.88 236 ARG A CA 1
ATOM 1887 C C . ARG A 1 236 ? 50.244 7.429 -68.823 1.00 91.88 236 ARG A C 1
ATOM 1889 O O . ARG A 1 236 ? 50.813 7.186 -69.881 1.00 91.88 236 ARG A O 1
ATOM 1896 N N . LYS A 1 237 ? 50.860 8.060 -67.817 1.00 88.94 237 LYS A N 1
ATOM 1897 C CA . LYS A 1 237 ? 52.275 8.477 -67.878 1.00 88.94 237 LYS A CA 1
ATOM 1898 C C . LYS A 1 237 ? 53.207 7.279 -68.069 1.00 88.94 237 LYS A C 1
ATOM 1900 O O . LYS A 1 237 ? 54.161 7.362 -68.838 1.00 88.94 237 LYS A O 1
ATOM 1905 N N . LEU A 1 238 ? 52.937 6.161 -67.393 1.00 85.38 238 LEU A N 1
ATOM 1906 C CA . LEU A 1 238 ? 53.706 4.924 -67.544 1.00 85.38 238 LEU A CA 1
ATOM 1907 C C . LEU A 1 238 ? 53.510 4.282 -68.924 1.00 85.38 238 LEU A C 1
ATOM 1909 O O . LEU A 1 238 ? 54.470 3.759 -69.488 1.00 85.38 238 LEU A O 1
ATOM 1913 N N . GLU A 1 239 ? 52.303 4.333 -69.487 1.00 86.69 239 GLU A N 1
ATOM 1914 C CA . GLU A 1 239 ? 52.023 3.885 -70.855 1.00 86.69 239 GLU A CA 1
ATOM 1915 C C . GLU A 1 239 ? 52.764 4.738 -71.894 1.00 86.69 239 GLU A C 1
ATOM 1917 O O . GLU A 1 239 ? 53.408 4.186 -72.787 1.00 86.69 239 GLU A O 1
ATOM 1922 N N . GLU A 1 240 ? 52.746 6.064 -71.742 1.00 88.06 240 GLU A N 1
ATOM 1923 C CA . GLU A 1 240 ? 53.498 6.993 -72.596 1.00 88.06 240 GLU A CA 1
ATOM 1924 C C . GLU A 1 240 ? 55.011 6.728 -72.500 1.00 88.06 240 GLU A C 1
ATOM 1926 O O . GLU A 1 240 ? 55.690 6.615 -73.522 1.00 88.06 240 GLU A O 1
ATOM 1931 N N . LEU A 1 241 ? 55.540 6.535 -71.287 1.00 83.62 241 LEU A N 1
ATOM 1932 C CA . LEU A 1 241 ? 56.950 6.199 -71.069 1.00 83.62 241 LEU A CA 1
ATOM 1933 C C . LEU A 1 241 ? 57.328 4.845 -71.691 1.00 83.62 241 LEU A C 1
ATOM 1935 O O . LEU A 1 241 ? 58.420 4.691 -72.239 1.00 83.62 241 LEU A O 1
ATOM 1939 N N . LYS A 1 242 ? 56.430 3.857 -71.626 1.00 82.94 242 LYS A N 1
ATOM 1940 C CA . LYS A 1 242 ? 56.628 2.547 -72.257 1.00 82.94 242 LYS A CA 1
ATOM 1941 C C . LYS A 1 242 ? 56.730 2.669 -73.777 1.00 82.94 242 LYS A C 1
ATOM 1943 O O . LYS A 1 242 ? 57.589 2.011 -74.366 1.00 82.94 242 LYS A O 1
ATOM 1948 N N . GLU A 1 243 ? 55.889 3.489 -74.408 1.00 83.69 243 GLU A N 1
ATOM 1949 C CA . GLU A 1 243 ? 55.957 3.697 -75.858 1.00 83.69 243 GLU A CA 1
ATOM 1950 C C . GLU A 1 243 ? 57.230 4.460 -76.250 1.00 83.69 243 GLU A C 1
ATOM 1952 O O . GLU A 1 243 ? 57.936 4.020 -77.156 1.00 83.69 243 GLU A O 1
ATOM 1957 N N . GLN A 1 244 ? 57.619 5.492 -75.490 1.00 82.00 244 GLN A N 1
ATOM 1958 C CA . GLN A 1 244 ? 58.905 6.181 -75.680 1.00 82.00 244 GLN A CA 1
ATOM 1959 C C . GLN A 1 244 ? 60.098 5.219 -75.571 1.00 82.00 244 GLN A C 1
ATOM 1961 O O . GLN A 1 244 ? 61.017 5.254 -76.387 1.00 82.00 244 GLN A O 1
ATOM 1966 N N . TYR A 1 245 ? 60.093 4.313 -74.589 1.00 77.56 245 TYR A N 1
ATOM 1967 C CA . TYR A 1 245 ? 61.166 3.328 -74.438 1.00 77.56 245 TYR A CA 1
ATOM 1968 C C . TYR A 1 245 ? 61.227 2.349 -75.619 1.00 77.56 245 TYR A C 1
ATOM 1970 O O . TYR A 1 245 ? 62.310 1.960 -76.061 1.00 77.56 245 TYR A O 1
ATOM 1978 N N . LYS A 1 246 ? 60.068 1.955 -76.154 1.00 80.12 246 LYS A N 1
ATOM 1979 C CA . LYS A 1 246 ? 59.968 1.097 -77.339 1.00 80.12 246 LYS A CA 1
ATOM 1980 C C . LYS A 1 246 ? 60.499 1.802 -78.589 1.00 80.12 246 LYS A C 1
ATOM 1982 O O . LYS A 1 246 ? 61.237 1.174 -79.344 1.00 80.12 246 LYS A O 1
ATOM 1987 N N . GLU A 1 247 ? 60.198 3.087 -78.772 1.00 79.81 247 GLU A N 1
ATOM 1988 C CA . GLU A 1 247 ? 60.770 3.910 -79.846 1.00 79.81 247 GLU A CA 1
ATOM 1989 C C . GLU A 1 247 ? 62.298 3.974 -79.744 1.00 79.81 247 GLU A C 1
ATOM 1991 O O . GLU A 1 247 ? 62.988 3.592 -80.690 1.00 79.81 247 GLU A O 1
ATOM 1996 N N . VAL A 1 248 ? 62.837 4.330 -78.572 1.00 78.62 248 VAL A N 1
ATOM 1997 C CA . VAL A 1 248 ? 64.291 4.391 -78.336 1.00 78.62 248 VAL A CA 1
ATOM 1998 C C . VAL A 1 248 ? 64.956 3.030 -78.568 1.00 78.62 248 VAL A C 1
ATOM 2000 O O . VAL A 1 248 ? 66.024 2.950 -79.174 1.00 78.62 248 VAL A O 1
ATOM 2003 N N . SER A 1 249 ? 64.334 1.934 -78.128 1.00 74.31 249 SER A N 1
ATOM 2004 C CA . SER A 1 249 ? 64.852 0.582 -78.364 1.00 74.31 249 SER A CA 1
ATOM 2005 C C . SER A 1 249 ? 64.869 0.221 -79.857 1.00 74.31 249 SER A C 1
ATOM 2007 O O . SER A 1 249 ? 65.854 -0.343 -80.343 1.00 74.31 249 SER A O 1
ATOM 2009 N N . CYS A 1 250 ? 63.826 0.588 -80.609 1.00 73.81 250 CYS A N 1
ATOM 2010 C CA . CYS A 1 250 ? 63.779 0.416 -82.061 1.00 73.81 250 CYS A CA 1
ATOM 2011 C C . CYS A 1 250 ? 64.841 1.261 -82.781 1.00 73.81 250 CYS A C 1
ATOM 2013 O O . CYS A 1 250 ? 65.485 0.765 -83.707 1.00 73.81 250 CYS A O 1
ATOM 2015 N N . GLU A 1 251 ? 65.066 2.504 -82.351 1.00 77.81 251 GLU A N 1
ATOM 2016 C CA . GLU A 1 251 ? 66.129 3.364 -82.881 1.00 77.81 251 GLU A CA 1
ATOM 2017 C C . GLU A 1 251 ? 67.517 2.766 -82.628 1.00 77.81 251 GLU A C 1
ATOM 2019 O O . GLU A 1 251 ? 68.300 2.605 -83.567 1.00 77.81 251 GLU A O 1
ATOM 2024 N N . GLN A 1 252 ? 67.798 2.336 -81.394 1.00 76.31 252 GLN A N 1
ATOM 2025 C CA . GLN A 1 252 ? 69.061 1.684 -81.034 1.00 76.31 252 GLN A CA 1
ATOM 2026 C C . GLN A 1 252 ? 69.301 0.404 -81.845 1.00 76.31 252 GLN A C 1
ATOM 2028 O O . GLN A 1 252 ? 70.409 0.169 -82.336 1.00 76.31 252 GLN A O 1
ATOM 2033 N N . PHE A 1 253 ? 68.265 -0.418 -82.036 1.00 71.75 253 PHE A N 1
ATOM 2034 C CA . PHE A 1 253 ? 68.352 -1.617 -82.868 1.00 71.75 253 PHE A CA 1
ATOM 2035 C C . PHE A 1 253 ? 68.650 -1.272 -84.335 1.00 71.75 253 PHE A C 1
ATOM 2037 O O . PHE A 1 253 ? 69.526 -1.887 -84.949 1.00 71.75 253 PHE A O 1
ATOM 2044 N N . ASN A 1 254 ? 67.982 -0.256 -84.886 1.00 74.44 254 ASN A N 1
ATOM 2045 C CA . ASN A 1 254 ? 68.205 0.207 -86.255 1.00 74.44 254 ASN A CA 1
ATOM 2046 C C . ASN A 1 254 ? 69.616 0.774 -86.459 1.00 74.44 254 ASN A C 1
ATOM 2048 O O . ASN A 1 254 ? 70.243 0.498 -87.485 1.00 74.44 254 ASN A O 1
ATOM 2052 N N . GLU A 1 255 ? 70.163 1.510 -85.491 1.00 78.69 255 GLU A N 1
ATOM 2053 C CA . GLU A 1 255 ? 71.549 1.982 -85.551 1.00 78.69 255 GLU A CA 1
ATOM 2054 C C . GLU A 1 255 ? 72.557 0.827 -85.567 1.00 78.69 255 GLU A C 1
ATOM 2056 O O . GLU A 1 255 ? 73.509 0.836 -86.357 1.00 78.69 255 GLU A O 1
ATOM 2061 N N . ILE A 1 256 ? 72.355 -0.183 -84.714 1.00 75.19 256 ILE A N 1
ATOM 2062 C CA . ILE A 1 256 ? 73.197 -1.386 -84.682 1.00 75.19 256 ILE A CA 1
ATOM 2063 C C . ILE A 1 256 ? 73.086 -2.139 -86.011 1.00 75.19 256 ILE A C 1
ATOM 2065 O O . ILE A 1 256 ? 74.110 -2.526 -86.580 1.00 75.19 256 ILE A O 1
ATOM 2069 N N . LEU A 1 257 ? 71.873 -2.287 -86.548 1.00 74.25 257 LEU A N 1
ATOM 2070 C CA . LEU A 1 257 ? 71.629 -2.923 -87.839 1.00 74.25 257 LEU A CA 1
ATOM 2071 C C . LEU A 1 257 ? 72.338 -2.177 -88.979 1.00 74.25 257 LEU A C 1
ATOM 2073 O O . LEU A 1 257 ? 73.014 -2.804 -89.794 1.00 74.25 257 LEU A O 1
ATOM 2077 N N . GLN A 1 258 ? 72.269 -0.843 -89.019 1.00 79.25 258 GLN A N 1
ATOM 2078 C CA . GLN A 1 258 ? 72.987 -0.050 -90.020 1.00 79.25 258 GLN A CA 1
ATOM 2079 C C . GLN A 1 258 ? 74.507 -0.178 -89.890 1.00 79.25 258 GLN A C 1
ATOM 2081 O O . GLN A 1 258 ? 75.200 -0.297 -90.905 1.00 79.25 258 GLN A O 1
ATOM 2086 N N . LYS A 1 259 ? 75.046 -0.176 -88.662 1.00 81.81 259 LYS A N 1
ATOM 2087 C CA . LYS A 1 259 ? 76.475 -0.438 -88.424 1.00 81.81 259 LYS A CA 1
ATOM 2088 C C . LYS A 1 259 ? 76.849 -1.823 -88.945 1.00 81.81 259 LYS A C 1
ATOM 2090 O O . LYS A 1 259 ? 77.830 -1.942 -89.675 1.00 81.81 259 LYS A O 1
ATOM 2095 N N . TYR A 1 260 ? 76.045 -2.844 -88.654 1.00 77.56 260 TYR A N 1
ATOM 2096 C CA . TYR A 1 260 ? 76.262 -4.208 -89.134 1.00 77.56 260 TYR A CA 1
ATOM 2097 C C . TYR A 1 260 ? 76.239 -4.302 -90.668 1.00 77.56 260 TYR A C 1
ATOM 2099 O O . TYR A 1 260 ? 77.154 -4.880 -91.253 1.00 77.56 260 TYR A O 1
ATOM 2107 N N . ILE A 1 261 ? 75.266 -3.673 -91.338 1.00 81.69 261 ILE A N 1
ATOM 2108 C CA . ILE A 1 261 ? 75.197 -3.612 -92.809 1.00 81.69 261 ILE A CA 1
ATOM 2109 C C . ILE A 1 261 ? 76.447 -2.934 -93.386 1.00 81.69 261 ILE A C 1
ATOM 2111 O O . ILE A 1 261 ? 77.051 -3.464 -94.319 1.00 81.69 261 ILE A O 1
ATOM 2115 N N . LYS A 1 262 ? 76.886 -1.804 -92.812 1.00 82.81 262 LYS A N 1
ATOM 2116 C CA . LYS A 1 262 ? 78.116 -1.110 -93.234 1.00 82.81 262 LYS A CA 1
ATOM 2117 C C . LYS A 1 262 ? 79.358 -1.984 -93.049 1.00 82.81 262 LYS A C 1
ATOM 2119 O O . LYS A 1 262 ? 80.202 -2.034 -93.942 1.00 82.81 262 LYS A O 1
ATOM 2124 N N . TYR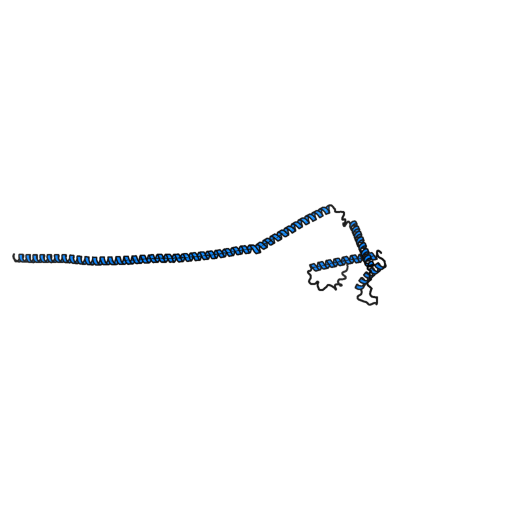 A 1 263 ? 79.471 -2.692 -91.924 1.00 84.38 263 TYR A N 1
ATOM 2125 C CA . TYR A 1 263 ? 80.570 -3.631 -91.689 1.00 84.38 263 TYR A CA 1
ATOM 2126 C C . TYR A 1 263 ? 80.551 -4.793 -92.684 1.00 84.38 263 TYR A C 1
ATOM 2128 O O . TYR A 1 263 ? 81.595 -5.103 -93.254 1.00 84.38 263 TYR A O 1
ATOM 2136 N N . LYS A 1 264 ? 79.383 -5.389 -92.951 1.00 85.75 264 LYS A N 1
ATOM 2137 C CA . LYS A 1 264 ? 79.229 -6.460 -93.943 1.00 85.75 264 LYS A CA 1
ATOM 2138 C C . LYS A 1 264 ? 79.623 -5.988 -95.344 1.00 85.75 264 LYS A C 1
ATOM 2140 O O . LYS A 1 264 ? 80.452 -6.630 -95.977 1.00 85.75 264 LYS A O 1
ATOM 2145 N N . ALA A 1 265 ? 79.139 -4.823 -95.774 1.00 84.31 265 ALA A N 1
ATOM 2146 C CA . ALA A 1 265 ? 79.513 -4.229 -97.056 1.00 84.31 265 ALA A CA 1
ATOM 2147 C C . ALA A 1 265 ? 81.029 -3.984 -97.167 1.00 84.31 265 ALA A C 1
ATOM 2149 O O . ALA A 1 265 ? 81.626 -4.253 -98.205 1.00 84.31 265 ALA A O 1
ATOM 2150 N N . LYS A 1 266 ? 81.678 -3.534 -96.084 1.00 85.31 266 LYS A N 1
ATOM 2151 C CA . LYS A 1 266 ? 83.135 -3.335 -96.043 1.00 85.31 266 LYS A CA 1
ATOM 2152 C C . LYS A 1 266 ? 83.909 -4.658 -96.093 1.00 85.31 266 LYS A C 1
ATOM 2154 O O . LYS A 1 266 ? 84.966 -4.721 -96.717 1.00 85.31 266 LYS A O 1
ATOM 2159 N N . ILE A 1 267 ? 83.394 -5.713 -95.459 1.00 84.69 267 ILE A N 1
ATOM 2160 C CA . ILE A 1 267 ? 83.955 -7.068 -95.556 1.00 84.69 267 ILE A CA 1
ATOM 2161 C C . ILE A 1 267 ? 83.828 -7.591 -96.987 1.00 84.69 267 ILE A C 1
ATOM 2163 O O . ILE A 1 267 ? 84.817 -8.075 -97.528 1.00 84.69 267 ILE A O 1
ATOM 2167 N N . ASP A 1 268 ? 82.660 -7.458 -97.612 1.00 82.31 268 ASP A N 1
ATOM 2168 C CA . ASP A 1 268 ? 82.425 -7.920 -98.983 1.00 82.31 268 ASP A CA 1
ATOM 2169 C C . ASP A 1 268 ? 83.267 -7.126 -99.997 1.00 82.31 268 ASP A C 1
ATOM 2171 O O . ASP A 1 268 ? 83.866 -7.708 -100.900 1.00 82.31 268 ASP A O 1
ATOM 2175 N N . GLN A 1 269 ? 83.431 -5.814 -99.796 1.00 82.38 269 GLN A N 1
ATOM 2176 C CA . GLN A 1 269 ? 84.351 -4.993 -100.585 1.00 82.38 269 GLN A CA 1
ATOM 2177 C C . GLN A 1 269 ? 85.806 -5.452 -100.415 1.00 82.38 269 GLN A C 1
ATOM 2179 O O . GLN A 1 269 ? 86.532 -5.569 -101.399 1.00 82.38 269 GLN A O 1
ATOM 2184 N N . ASN A 1 270 ? 86.236 -5.753 -99.186 1.00 80.38 270 ASN A N 1
ATOM 2185 C CA . ASN A 1 270 ? 87.573 -6.286 -98.925 1.00 80.38 270 ASN A CA 1
ATOM 2186 C C . ASN A 1 270 ? 87.774 -7.689 -99.511 1.00 80.38 270 ASN A C 1
ATOM 2188 O O . ASN A 1 270 ? 88.872 -7.982 -99.975 1.00 80.38 270 ASN A O 1
ATOM 2192 N N . LYS A 1 271 ? 86.748 -8.548 -99.516 1.00 81.12 271 LYS A N 1
ATOM 2193 C CA . LYS A 1 271 ? 86.788 -9.845 -100.208 1.00 81.12 271 LYS A CA 1
ATOM 2194 C C . LYS A 1 271 ? 86.947 -9.653 -101.710 1.00 81.12 271 LYS A C 1
ATOM 2196 O O . LYS A 1 271 ? 87.885 -10.194 -102.271 1.00 81.12 271 LYS A O 1
ATOM 2201 N N . CYS A 1 272 ? 86.134 -8.794 -102.325 1.00 75.88 272 CYS A N 1
ATOM 2202 C CA . CYS A 1 272 ? 86.246 -8.475 -103.750 1.00 75.88 272 CYS A CA 1
ATOM 2203 C C . CYS A 1 272 ? 87.622 -7.876 -104.103 1.00 75.88 272 CYS A C 1
ATOM 2205 O O . CYS A 1 272 ? 88.196 -8.193 -105.141 1.00 75.88 272 CYS A O 1
ATOM 2207 N N . LEU A 1 273 ? 88.188 -7.034 -103.232 1.00 75.69 273 LEU A N 1
ATOM 2208 C CA . LEU A 1 273 ? 89.550 -6.519 -103.392 1.00 75.69 273 LEU A CA 1
ATOM 2209 C C . LEU A 1 273 ? 90.602 -7.630 -103.280 1.00 75.69 273 LEU A C 1
ATOM 2211 O O . LEU A 1 273 ? 91.523 -7.652 -104.088 1.00 75.69 273 LEU A O 1
ATOM 2215 N N . ARG A 1 274 ? 90.469 -8.559 -102.325 1.00 73.12 274 ARG A N 1
ATOM 2216 C CA . ARG A 1 274 ? 91.371 -9.717 -102.201 1.00 73.12 274 ARG A CA 1
ATOM 2217 C C . ARG A 1 274 ? 91.278 -10.646 -103.406 1.00 73.12 274 ARG A C 1
ATOM 2219 O O . ARG A 1 274 ? 92.312 -10.975 -103.964 1.00 73.12 274 ARG A O 1
ATOM 2226 N N . GLU A 1 275 ? 90.073 -10.970 -103.863 1.00 75.06 275 GLU A N 1
ATOM 2227 C CA . GLU A 1 275 ? 89.838 -11.783 -105.064 1.00 75.06 275 GLU A CA 1
ATOM 2228 C C . GLU A 1 275 ? 90.442 -11.124 -106.316 1.00 75.06 275 GLU A C 1
ATOM 2230 O O . GLU A 1 275 ? 91.068 -11.796 -107.129 1.00 75.06 275 GLU A O 1
ATOM 2235 N N . LYS A 1 276 ? 90.348 -9.791 -106.450 1.00 71.00 276 LYS A N 1
ATOM 2236 C CA . LYS A 1 276 ? 91.013 -9.040 -107.532 1.00 71.00 276 LYS A CA 1
ATOM 2237 C C . LYS A 1 276 ? 92.538 -9.030 -107.419 1.00 71.00 276 LYS A C 1
ATOM 2239 O O . LYS A 1 276 ? 93.223 -9.011 -108.436 1.00 71.00 276 LYS A O 1
ATOM 2244 N N . VAL A 1 277 ? 93.083 -9.010 -106.203 1.00 67.94 277 VAL A N 1
ATOM 2245 C CA . VAL A 1 277 ? 94.534 -9.096 -105.971 1.00 67.94 277 VAL A CA 1
ATOM 2246 C C . VAL A 1 277 ? 95.048 -10.514 -106.235 1.00 67.94 277 VAL A C 1
ATOM 2248 O O . VAL A 1 277 ? 96.134 -10.664 -106.782 1.00 67.94 277 VAL A O 1
ATOM 2251 N N . GLU A 1 278 ? 94.272 -11.546 -105.912 1.00 62.88 278 GLU A N 1
ATOM 2252 C CA . GLU A 1 278 ? 94.594 -12.943 -106.225 1.00 62.88 278 GLU A CA 1
ATOM 2253 C C . GLU A 1 278 ? 94.515 -13.222 -107.736 1.00 62.88 278 GLU A C 1
ATOM 2255 O O . GLU A 1 278 ? 95.381 -13.912 -108.260 1.00 62.88 278 GLU A O 1
ATOM 2260 N N . GLN A 1 279 ? 93.571 -12.611 -108.463 1.00 58.38 279 GLN A N 1
ATOM 2261 C CA . GLN A 1 279 ? 93.492 -12.695 -109.933 1.00 58.38 279 GLN A CA 1
ATOM 2262 C C . GLN A 1 279 ? 94.597 -11.923 -110.672 1.00 58.38 279 GLN A C 1
ATOM 2264 O O . GLN A 1 279 ? 94.917 -12.273 -111.800 1.00 58.38 279 GLN A O 1
ATOM 2269 N N . ASN A 1 280 ? 95.179 -10.886 -110.064 1.00 57.81 280 ASN A N 1
ATOM 2270 C CA . ASN A 1 280 ? 96.298 -10.132 -110.648 1.00 57.81 280 ASN A CA 1
ATOM 2271 C C . ASN A 1 280 ? 97.679 -10.739 -110.329 1.00 57.81 280 ASN A C 1
ATOM 2273 O O . ASN A 1 280 ? 98.681 -10.259 -110.855 1.00 57.81 280 ASN A O 1
ATOM 2277 N N . ASN A 1 281 ? 97.740 -11.752 -109.459 1.00 54.69 281 ASN A N 1
ATOM 2278 C CA . ASN A 1 281 ? 98.969 -12.444 -109.052 1.00 54.69 281 ASN A CA 1
ATOM 2279 C C . ASN A 1 281 ? 99.021 -13.917 -109.522 1.00 54.69 281 ASN A C 1
ATOM 2281 O O . ASN A 1 281 ? 99.901 -14.656 -109.077 1.00 54.69 281 ASN A O 1
ATOM 2285 N N . ALA A 1 282 ? 98.096 -14.336 -110.394 1.00 48.84 282 ALA A N 1
ATOM 2286 C CA . ALA A 1 282 ? 98.062 -15.632 -111.080 1.00 48.84 282 ALA A CA 1
ATOM 2287 C C . ALA A 1 282 ? 98.267 -15.432 -112.587 1.00 48.84 282 ALA A C 1
ATOM 2289 O O . ALA A 1 282 ? 98.934 -16.294 -113.202 1.00 48.84 282 ALA A O 1
#

Sequence (282 aa):
MASLKSLDNLESFSPDLLGMPIEELIELIKLERKKYNEYTIIKDAALTCTENSSLSPEVSTKIQDLFMSTELDNASNGALLGLPPVSIPEFTYQEKILIKNAIQTDITKNCSKLLEELDELDIGYNAKKFKEEDEELFNLKKELNTQQQMYVSKLEELIFVFEEIIKLKSETLPDVANKEINLSEIKLKLYNLQSELLNAQLKVNVFTETECSMLAYDTLVKDIVQQQTECKEEIRKLEELKEQYKEVSCEQFNEILQKYIKYKAKIDQNKCLREKVEQNNA

Secondary structure (DSSP, 8-state):
--------------GGGGGS-HHHHHHHHHHHHHHHHHHHHHHHHHHHHHHTT-S-HHHHHHHHHHHHHHHHHTT-S---S-PPP-PPP---HHHHHHHHHHHHHHHHHHHHHHHHHHHHTT----TT---HHHHHHHHHHHHHHHHHHHHHHHHHHHHHHHHHHHHIIIIIHHHHHHHHHHHHHHHHHHHHHHHHHHHHHHHHHHHHHHHHHHHHHHHHHHHHHHHHHHHHHHHHHHHHHHHHHHHHHHHHHHHHHHHHHHHHHHHHHHHHHHHHHHHT--

Radius of gyration: 76.28 Å; chains: 1; bounding box: 186×44×181 Å